Protein AF-A0A1A1YPM0-F1 (afdb_monomer_lite)

Secondary structure (DSSP, 8-state):
-HHHHHHHHHHHHHHTTHHHHHHHHHTT--S-HHHHHHHHHHHHHHHHHHHHHHHGGG-TTS---TT-----HHHHHHHHHHHHHHHHHHHHHHHHHHHHHHHHHHHHHHHHHHHHHHHHHHSPP-HHHHHHHHHHHHHHHHHHHHTT-TTSHHHHHHHHHHHHSHHHHHHHHHHSTTHHHHHHHHHHHHHHHH-HHHHHHTT--HHHHTTSPPPP---TT--------------------------------------PPPPPP-PPPP---

Radius of gyration: 28.83 Å; chains: 1; bounding box: 95×70×79 Å

pLDDT: mean 81.57, std 22.08, range [27.47, 98.5]

Sequence (273 aa):
MRAFWWVLDKLTTIVSGEFMLKLGSRLGRPNGGTMIFLRSVWVSVILYSVALLLRSGDYAEWTWRFWEWQIDLEKLKGEITETVPWLGAIFAGVYVALYARFSAQFSYLAGVYNQLMETAASSPRDEHKDEILDTWYAGFIEDAVALHLASKRMFSVAVWFQLEIPRVYQMFTQYTVNGDEKVKRLIRSLRWAIGDEHLQAMGATPELMAGGPPRPSVSPASVSTVTTVKDGPATSAMDRGHVALAAFAAGCIIGAGVASPLPPGRRSRRADL

Structure (mmCIF, N/CA/C/O backbone):
data_AF-A0A1A1YPM0-F1
#
_entry.id   AF-A0A1A1YPM0-F1
#
loop_
_atom_site.group_PDB
_atom_site.id
_atom_site.type_symbol
_atom_site.label_atom_id
_atom_site.label_alt_id
_atom_site.label_comp_id
_atom_site.label_asym_id
_atom_site.label_entity_id
_atom_site.label_seq_id
_atom_site.pdbx_PDB_ins_code
_atom_site.Cartn_x
_atom_site.Cartn_y
_atom_site.Cartn_z
_atom_site.occupancy
_atom_site.B_iso_or_equiv
_atom_site.auth_seq_id
_atom_site.auth_comp_id
_atom_site.auth_asym_id
_atom_site.auth_atom_id
_atom_site.pdbx_PDB_model_num
ATOM 1 N N . MET A 1 1 ? -12.945 -17.946 -20.565 1.00 86.50 1 MET A N 1
ATOM 2 C CA . MET A 1 1 ? -13.049 -16.612 -19.922 1.00 86.50 1 MET A CA 1
ATOM 3 C C . MET A 1 1 ? -12.395 -16.535 -18.538 1.00 86.50 1 MET A C 1
ATOM 5 O O . MET A 1 1 ? -11.553 -15.669 -18.369 1.00 86.50 1 MET A O 1
ATOM 9 N N . ARG A 1 2 ? -12.680 -17.420 -17.563 1.00 93.38 2 ARG A N 1
ATOM 10 C CA . ARG A 1 2 ? -12.044 -17.354 -16.219 1.00 93.38 2 ARG A CA 1
ATOM 11 C C . ARG A 1 2 ? -10.505 -17.403 -16.237 1.00 93.38 2 ARG A C 1
ATOM 13 O O . ARG A 1 2 ? -9.869 -16.618 -15.548 1.00 93.38 2 ARG A O 1
ATOM 20 N N . ALA A 1 3 ? -9.917 -18.269 -17.067 1.00 93.62 3 ALA A N 1
ATOM 21 C CA . ALA A 1 3 ? -8.460 -18.369 -17.211 1.00 93.62 3 ALA A CA 1
ATOM 22 C C . ALA A 1 3 ? -7.816 -17.068 -17.727 1.00 93.62 3 ALA A C 1
ATOM 24 O O . ALA A 1 3 ? -6.762 -16.675 -17.244 1.00 93.62 3 ALA A O 1
ATOM 25 N N . PHE A 1 4 ? -8.475 -16.370 -18.656 1.00 93.44 4 PHE A N 1
ATOM 26 C CA . PHE A 1 4 ? -7.990 -15.097 -19.193 1.00 93.44 4 PHE A CA 1
ATOM 27 C C . PHE A 1 4 ? -7.909 -14.017 -18.105 1.00 93.44 4 PHE A C 1
ATOM 29 O O . PHE A 1 4 ? -6.861 -13.403 -17.929 1.00 93.44 4 PHE A O 1
ATOM 36 N N . TRP A 1 5 ? -8.978 -13.845 -17.321 1.00 94.06 5 TRP A N 1
ATOM 37 C CA . TRP A 1 5 ? -8.997 -12.892 -16.205 1.00 94.06 5 TRP A CA 1
ATOM 38 C C . TRP A 1 5 ? -7.952 -13.217 -15.141 1.00 94.06 5 TRP A C 1
ATOM 40 O O . TRP A 1 5 ? -7.320 -12.312 -14.607 1.00 94.06 5 TRP A O 1
ATOM 50 N N . TRP A 1 6 ? -7.725 -14.504 -14.876 1.00 94.88 6 TRP A N 1
ATOM 51 C CA . TRP A 1 6 ? -6.671 -14.938 -13.966 1.00 94.88 6 TRP A CA 1
ATOM 52 C C . TRP A 1 6 ? -5.271 -14.570 -14.477 1.00 94.88 6 TRP A C 1
ATOM 54 O O . TRP A 1 6 ? -4.465 -14.051 -13.711 1.00 94.88 6 TRP A O 1
ATOM 64 N N . VAL A 1 7 ? -4.979 -14.782 -15.767 1.00 94.12 7 VAL A N 1
ATOM 65 C CA . VAL A 1 7 ? -3.691 -14.375 -16.360 1.00 94.12 7 VAL A CA 1
ATOM 66 C C . VAL A 1 7 ? -3.523 -12.860 -16.288 1.00 94.12 7 VAL A C 1
ATOM 68 O O . VAL A 1 7 ? -2.463 -12.385 -15.883 1.00 94.12 7 VAL A O 1
ATOM 71 N N . LEU A 1 8 ? -4.568 -12.103 -16.628 1.00 93.06 8 LEU A N 1
ATOM 72 C CA . LEU A 1 8 ? -4.531 -10.646 -16.581 1.00 93.06 8 LEU A CA 1
ATOM 73 C C . LEU A 1 8 ? -4.263 -10.135 -15.157 1.00 93.06 8 LEU A C 1
ATOM 75 O O . LEU A 1 8 ? -3.397 -9.285 -14.986 1.00 93.06 8 LEU A O 1
ATOM 79 N N . ASP A 1 9 ? -4.913 -10.705 -14.141 1.00 90.81 9 ASP A N 1
ATOM 80 C CA . ASP A 1 9 ? -4.671 -10.390 -12.723 1.00 90.81 9 ASP A CA 1
ATOM 81 C C . ASP A 1 9 ? -3.220 -10.675 -12.285 1.00 90.81 9 ASP A C 1
ATOM 83 O O . ASP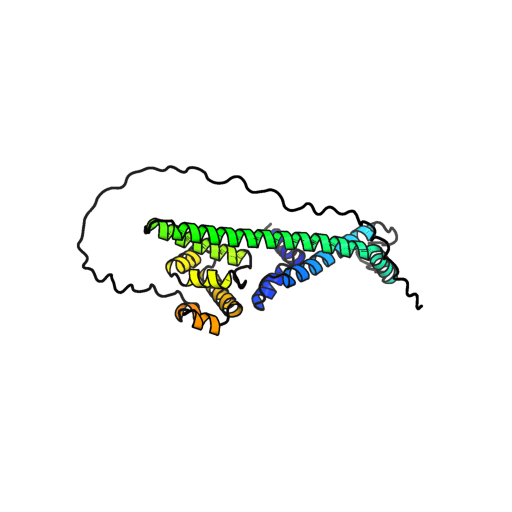 A 1 9 ? -2.596 -9.902 -11.551 1.00 90.81 9 ASP A O 1
ATOM 87 N N . LYS A 1 10 ? -2.622 -11.768 -12.774 1.00 91.88 10 LYS A N 1
ATOM 88 C CA . LYS A 1 10 ? -1.203 -12.056 -12.515 1.00 91.88 10 LYS A CA 1
ATOM 89 C C . LYS A 1 10 ? -0.286 -11.053 -13.194 1.00 91.88 10 LYS A C 1
ATOM 91 O O . LYS A 1 10 ? 0.660 -10.584 -12.560 1.00 91.88 10 LYS A O 1
ATOM 96 N N . LEU A 1 11 ? -0.570 -10.697 -14.442 1.00 91.88 11 LEU A N 1
ATOM 97 C CA . LEU A 1 11 ? 0.212 -9.706 -15.173 1.00 91.88 11 LEU A CA 1
ATOM 98 C C . LEU A 1 11 ? 0.124 -8.331 -14.512 1.00 91.88 11 LEU A C 1
ATOM 100 O O . LEU A 1 11 ? 1.161 -7.714 -14.286 1.00 91.88 11 LEU A O 1
ATOM 104 N N . THR A 1 12 ? -1.064 -7.875 -14.114 1.00 91.56 12 THR A N 1
ATOM 105 C CA . THR A 1 12 ? -1.217 -6.596 -13.404 1.00 91.56 12 THR A CA 1
ATOM 106 C C . THR A 1 12 ? -0.494 -6.617 -12.059 1.00 91.56 12 THR A C 1
ATOM 108 O O . THR A 1 12 ? 0.195 -5.651 -11.731 1.00 91.56 12 THR A O 1
ATOM 111 N N . THR A 1 13 ? -0.553 -7.725 -11.312 1.00 91.06 13 THR A N 1
ATOM 112 C CA . THR A 1 13 ? 0.190 -7.902 -10.050 1.00 91.06 13 THR A CA 1
ATOM 113 C C . THR A 1 13 ? 1.707 -7.792 -10.256 1.00 91.06 13 THR A C 1
ATOM 115 O O . THR A 1 13 ? 2.403 -7.186 -9.437 1.00 91.06 13 THR A O 1
ATOM 118 N N . ILE A 1 14 ? 2.231 -8.377 -11.338 1.00 92.94 14 ILE A N 1
ATOM 119 C CA . ILE A 1 14 ? 3.663 -8.360 -11.668 1.00 92.94 14 ILE A CA 1
ATOM 120 C C . ILE A 1 14 ? 4.082 -6.971 -12.147 1.00 92.94 14 ILE A C 1
ATOM 122 O O . ILE A 1 14 ? 5.012 -6.394 -11.588 1.00 92.94 14 ILE A O 1
ATOM 126 N N . VAL A 1 15 ? 3.378 -6.410 -13.131 1.00 9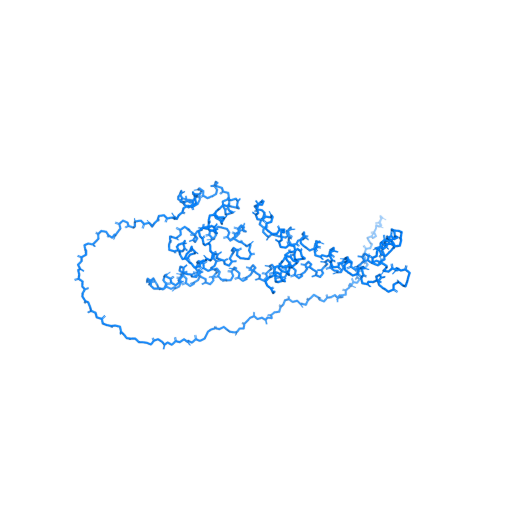2.62 15 VAL A N 1
ATOM 127 C CA . VAL A 1 15 ? 3.714 -5.111 -13.731 1.00 92.62 15 VAL A CA 1
ATOM 128 C C . VAL A 1 15 ? 3.617 -3.996 -12.697 1.00 92.62 15 VAL A C 1
ATOM 130 O O . VAL A 1 15 ? 4.518 -3.173 -12.609 1.00 92.62 15 VAL A O 1
ATOM 133 N N . SER A 1 16 ? 2.589 -3.997 -11.845 1.00 91.00 16 SER A N 1
ATOM 134 C CA . SER A 1 16 ? 2.425 -2.982 -10.792 1.00 91.00 16 SER A CA 1
ATOM 135 C C . SER A 1 16 ? 3.391 -3.135 -9.607 1.00 91.00 16 SER A C 1
ATOM 137 O O . SER A 1 16 ? 3.441 -2.261 -8.730 1.00 91.00 16 SER A O 1
ATOM 139 N N . GLY A 1 17 ? 4.120 -4.253 -9.526 1.00 91.88 17 GLY A N 1
ATOM 140 C CA . GLY A 1 17 ? 4.967 -4.589 -8.385 1.00 91.88 17 GLY A CA 1
ATOM 141 C C . GLY A 1 17 ? 4.188 -4.852 -7.090 1.00 91.88 17 GLY A C 1
ATOM 142 O O . GLY A 1 17 ? 4.751 -4.724 -6.004 1.00 91.88 17 GLY A O 1
ATOM 143 N N . GLU A 1 18 ? 2.897 -5.197 -7.150 1.00 90.31 18 GLU A N 1
ATOM 144 C CA . GLU A 1 18 ? 2.073 -5.445 -5.954 1.00 90.31 18 GLU A CA 1
ATOM 145 C C . GLU A 1 18 ? 2.585 -6.642 -5.135 1.00 90.31 18 GLU A C 1
ATOM 147 O O . GLU A 1 18 ? 2.483 -6.665 -3.906 1.00 90.31 18 GLU A O 1
ATOM 152 N N . PHE A 1 19 ? 3.237 -7.610 -5.786 1.00 91.25 19 PHE A N 1
ATOM 153 C CA . PHE A 1 19 ? 3.919 -8.699 -5.084 1.00 91.25 19 PHE A CA 1
ATOM 154 C C . PHE A 1 19 ? 4.948 -8.183 -4.064 1.00 91.25 19 PHE A C 1
ATOM 156 O O . PHE A 1 19 ? 5.141 -8.822 -3.031 1.00 91.25 19 PHE A O 1
ATOM 163 N N . MET A 1 20 ? 5.562 -7.017 -4.302 1.00 91.31 20 MET A N 1
ATOM 164 C CA . MET A 1 20 ? 6.502 -6.404 -3.366 1.00 91.31 20 MET A CA 1
ATOM 165 C C . MET A 1 20 ? 5.794 -5.921 -2.100 1.00 91.31 20 MET A C 1
ATOM 167 O O . MET A 1 20 ? 6.364 -6.028 -1.021 1.00 91.31 20 MET A O 1
ATOM 171 N N . LEU A 1 21 ? 4.547 -5.447 -2.191 1.00 87.19 21 LEU A N 1
ATOM 172 C CA . LEU A 1 21 ? 3.746 -5.090 -1.013 1.00 87.19 21 LEU A CA 1
ATOM 173 C C . LEU A 1 21 ? 3.366 -6.336 -0.213 1.00 87.19 21 LEU A C 1
ATOM 175 O O . LEU A 1 21 ? 3.492 -6.347 1.009 1.00 87.19 21 LEU A O 1
ATOM 179 N N . LYS A 1 22 ? 2.973 -7.414 -0.903 1.00 86.12 22 LYS A N 1
ATOM 180 C CA . LYS A 1 22 ? 2.677 -8.711 -0.274 1.00 86.12 22 LYS A CA 1
ATOM 181 C C . LYS A 1 22 ? 3.916 -9.287 0.415 1.00 86.12 22 LYS A C 1
ATOM 183 O O . LYS A 1 22 ? 3.823 -9.767 1.542 1.00 86.12 22 LYS A O 1
ATOM 188 N N . LEU A 1 23 ? 5.076 -9.211 -0.234 1.00 87.12 23 LEU A N 1
ATOM 189 C CA . LEU A 1 23 ? 6.349 -9.657 0.327 1.00 87.12 23 LEU A CA 1
ATOM 190 C C . LEU A 1 23 ? 6.804 -8.760 1.485 1.00 87.12 23 LEU A C 1
ATOM 192 O O . LEU A 1 23 ? 7.184 -9.269 2.533 1.00 87.12 23 LEU A O 1
ATOM 196 N N . GLY A 1 24 ? 6.703 -7.440 1.330 1.00 84.75 24 GLY A N 1
ATOM 197 C CA . GLY A 1 24 ? 7.004 -6.464 2.374 1.00 84.75 24 GLY A CA 1
ATOM 198 C C . GLY A 1 24 ? 6.149 -6.687 3.617 1.00 84.75 24 GLY A C 1
ATOM 199 O O . GLY A 1 24 ? 6.695 -6.808 4.706 1.00 84.75 24 GLY A O 1
ATOM 200 N N . SER A 1 25 ? 4.840 -6.880 3.442 1.00 80.94 25 SER A N 1
ATOM 201 C CA . SER A 1 25 ? 3.905 -7.213 4.521 1.00 80.94 25 SER A CA 1
ATOM 202 C C . SER A 1 25 ? 4.267 -8.524 5.229 1.00 80.94 25 SER A C 1
ATOM 204 O O . SER A 1 25 ? 4.223 -8.578 6.456 1.00 80.94 25 SER A O 1
ATOM 206 N N . ARG A 1 26 ? 4.703 -9.559 4.493 1.00 81.62 26 ARG A N 1
ATOM 207 C CA . ARG A 1 26 ? 5.220 -10.804 5.097 1.00 81.62 26 ARG A CA 1
ATOM 208 C C . ARG A 1 26 ? 6.500 -10.582 5.904 1.00 81.62 26 ARG A C 1
ATOM 210 O O . ARG A 1 26 ? 6.690 -11.245 6.915 1.00 81.62 26 ARG A O 1
ATOM 217 N N . LEU A 1 27 ? 7.348 -9.651 5.472 1.00 82.69 27 LEU A N 1
ATOM 218 C CA . LEU A 1 27 ? 8.572 -9.237 6.167 1.00 82.69 27 LEU A CA 1
ATOM 219 C C . LEU A 1 27 ? 8.320 -8.156 7.236 1.00 82.69 27 LEU A C 1
ATOM 221 O O . LEU A 1 27 ? 9.271 -7.572 7.747 1.00 82.69 27 LEU A O 1
ATOM 225 N N . GLY A 1 28 ? 7.055 -7.830 7.520 1.00 76.12 28 GLY A N 1
ATOM 226 C CA . GLY A 1 28 ? 6.654 -6.762 8.436 1.00 76.12 28 GLY A CA 1
ATOM 227 C C . GLY A 1 28 ? 6.833 -5.343 7.888 1.00 76.12 28 GLY A C 1
ATOM 228 O O . GLY A 1 28 ? 6.236 -4.412 8.406 1.00 76.12 28 GLY A O 1
ATOM 229 N N . ARG A 1 29 ? 7.570 -5.134 6.794 1.00 82.88 29 ARG A N 1
ATOM 230 C CA . ARG A 1 29 ? 7.872 -3.794 6.272 1.00 82.88 29 ARG A CA 1
ATOM 231 C C . ARG A 1 29 ? 6.592 -3.043 5.861 1.00 82.88 29 ARG A C 1
ATOM 233 O O . ARG A 1 29 ? 5.920 -3.465 4.916 1.00 82.88 29 ARG A O 1
ATOM 240 N N . PRO A 1 30 ? 6.262 -1.909 6.512 1.00 82.19 30 PRO A N 1
ATOM 241 C CA . PRO A 1 30 ? 5.078 -1.131 6.174 1.00 82.19 30 PRO A CA 1
ATOM 242 C C . PRO A 1 30 ? 5.257 -0.437 4.819 1.00 82.19 30 PRO A C 1
ATOM 244 O O . PRO A 1 30 ? 6.376 -0.109 4.415 1.00 82.19 30 PRO A O 1
ATOM 247 N N . ASN A 1 31 ? 4.151 -0.152 4.126 1.00 82.25 31 ASN A N 1
ATOM 248 C CA . ASN A 1 31 ? 4.156 0.477 2.802 1.00 82.25 31 ASN A CA 1
ATOM 249 C C . ASN A 1 31 ? 4.665 1.933 2.860 1.00 82.25 31 ASN A C 1
ATOM 251 O O . ASN A 1 31 ? 3.890 2.861 3.050 1.00 82.25 31 ASN A O 1
ATOM 255 N N . GLY A 1 32 ? 5.980 2.160 2.834 1.00 86.81 32 GLY A N 1
ATOM 256 C CA . GLY A 1 32 ? 6.603 3.490 2.938 1.00 86.81 32 GLY A CA 1
ATOM 257 C C . GLY A 1 32 ? 7.327 3.961 1.694 1.00 86.81 32 GLY A C 1
ATOM 258 O O . GLY A 1 32 ? 7.288 3.307 0.658 1.00 86.81 32 GLY A O 1
ATOM 259 N N . GLY A 1 33 ? 8.036 5.086 1.835 1.00 90.69 33 GLY A N 1
ATOM 260 C CA . GLY A 1 33 ? 8.821 5.680 0.749 1.00 90.69 33 GLY A CA 1
ATOM 261 C C . GLY A 1 33 ? 9.777 4.681 0.095 1.00 90.69 33 GLY A C 1
ATOM 262 O O . GLY A 1 33 ? 9.858 4.627 -1.125 1.00 90.69 33 GLY A O 1
ATOM 263 N N . THR A 1 34 ? 10.399 3.794 0.879 1.00 92.06 34 THR A N 1
ATOM 264 C CA . THR A 1 34 ? 11.253 2.716 0.353 1.00 92.06 34 THR A CA 1
ATOM 265 C C . THR A 1 34 ? 10.497 1.752 -0.565 1.00 92.06 34 THR A C 1
ATOM 267 O O . THR A 1 34 ? 11.015 1.379 -1.612 1.00 92.06 34 THR A O 1
ATOM 270 N N . MET A 1 35 ? 9.266 1.362 -0.215 1.00 92.44 35 MET A N 1
ATOM 271 C CA . MET A 1 35 ? 8.456 0.473 -1.059 1.00 92.44 35 MET A CA 1
ATOM 272 C C . MET A 1 35 ? 7.997 1.171 -2.337 1.00 92.44 35 MET A C 1
ATOM 274 O O . MET A 1 35 ? 8.001 0.555 -3.399 1.00 92.44 35 MET A O 1
ATOM 278 N N . ILE A 1 36 ? 7.645 2.456 -2.249 1.00 94.25 36 ILE A N 1
ATOM 279 C CA . ILE A 1 36 ? 7.303 3.280 -3.416 1.00 94.25 36 ILE A CA 1
ATOM 280 C C . ILE A 1 36 ? 8.507 3.378 -4.351 1.00 94.25 36 ILE A C 1
ATOM 282 O O . ILE A 1 36 ? 8.370 3.116 -5.543 1.00 94.25 36 ILE A O 1
ATOM 286 N N . PHE A 1 37 ? 9.691 3.673 -3.814 1.00 95.69 37 PHE A N 1
ATOM 287 C CA . PHE A 1 37 ? 10.930 3.751 -4.582 1.00 95.69 37 PHE A CA 1
ATOM 288 C C . PHE A 1 37 ? 11.244 2.431 -5.298 1.00 95.69 37 PHE A C 1
ATOM 290 O O . PHE A 1 37 ? 11.409 2.427 -6.515 1.00 95.69 37 PHE A O 1
ATOM 297 N N . LEU A 1 38 ? 11.242 1.300 -4.581 1.00 95.06 38 LEU A N 1
ATOM 298 C CA . LEU A 1 38 ? 11.515 -0.018 -5.170 1.00 95.06 38 LEU A CA 1
ATOM 299 C C . LEU A 1 38 ? 10.521 -0.376 -6.281 1.00 95.06 38 LEU A C 1
ATOM 301 O O . LEU A 1 38 ? 10.924 -0.842 -7.347 1.00 95.06 38 LEU A O 1
ATOM 305 N N . ARG A 1 39 ? 9.228 -0.112 -6.063 1.00 95.12 39 ARG A N 1
ATOM 306 C CA . ARG A 1 39 ? 8.201 -0.315 -7.093 1.00 95.12 39 ARG A CA 1
ATOM 307 C C . ARG A 1 39 ? 8.402 0.610 -8.284 1.00 95.12 39 ARG A C 1
ATOM 309 O O . ARG A 1 39 ? 8.190 0.183 -9.411 1.00 95.12 39 ARG A O 1
ATOM 316 N N . SER A 1 40 ? 8.845 1.841 -8.047 1.00 97.00 40 SER A N 1
ATOM 317 C CA . SER A 1 40 ? 9.137 2.792 -9.119 1.00 97.00 40 SER A CA 1
ATOM 318 C C . SER A 1 40 ? 10.287 2.298 -9.983 1.00 97.00 40 SER A C 1
ATOM 320 O O . SER A 1 40 ? 10.145 2.278 -11.199 1.00 97.00 40 SER A O 1
ATOM 322 N N . VAL A 1 41 ? 11.376 1.808 -9.381 1.00 97.25 41 VAL A N 1
ATOM 323 C CA . VAL A 1 41 ? 12.488 1.184 -10.118 1.00 97.25 41 V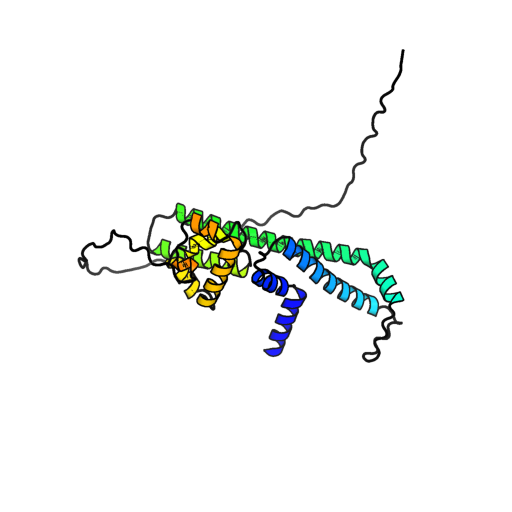AL A CA 1
ATOM 324 C C . VAL A 1 41 ? 11.986 0.002 -10.947 1.00 97.25 41 VAL A C 1
ATOM 326 O O . VAL A 1 41 ? 12.230 -0.048 -12.147 1.00 97.25 41 VAL A O 1
ATOM 329 N N . TRP A 1 42 ? 11.230 -0.910 -10.335 1.00 97.06 42 TRP A N 1
ATOM 330 C CA . TRP A 1 42 ? 10.696 -2.098 -11.006 1.00 97.06 42 TRP A CA 1
ATOM 331 C C . TRP A 1 42 ? 9.821 -1.766 -12.220 1.00 97.06 42 TRP A C 1
ATOM 333 O O . TRP A 1 42 ? 10.080 -2.238 -13.325 1.00 97.06 42 TRP A O 1
ATOM 343 N N . VAL A 1 43 ? 8.809 -0.919 -12.023 1.00 96.44 43 VAL A N 1
ATOM 344 C CA . VAL A 1 43 ? 7.893 -0.493 -13.089 1.00 96.44 43 VAL A CA 1
ATOM 345 C C . VAL A 1 43 ? 8.666 0.240 -14.187 1.00 96.44 43 VAL A C 1
ATOM 347 O O . VAL A 1 43 ? 8.407 0.019 -15.366 1.00 96.44 43 VAL A O 1
ATOM 350 N N . SER A 1 44 ? 9.648 1.067 -13.820 1.00 97.38 44 SER A N 1
ATOM 351 C CA . SER A 1 44 ? 10.447 1.820 -14.792 1.00 97.38 44 SER A CA 1
ATOM 352 C C . SER A 1 44 ? 11.324 0.922 -15.644 1.00 97.38 44 SER A C 1
ATOM 354 O O . SER A 1 44 ? 11.395 1.140 -16.845 1.00 97.38 44 SER A O 1
ATOM 356 N N . VAL A 1 45 ? 11.938 -0.110 -15.055 1.00 96.62 45 VAL A N 1
ATOM 357 C CA . VAL A 1 45 ? 12.699 -1.114 -15.810 1.00 96.62 45 VAL A CA 1
ATOM 358 C C . VAL A 1 45 ? 11.789 -1.820 -16.812 1.00 96.62 45 VAL A C 1
ATOM 360 O O . VAL A 1 45 ? 12.154 -1.908 -17.976 1.00 96.62 45 VAL A O 1
ATOM 363 N N . ILE A 1 46 ? 10.585 -2.242 -16.407 1.00 96.31 46 ILE A N 1
ATOM 364 C CA . ILE A 1 46 ? 9.626 -2.888 -17.319 1.00 96.31 46 ILE A CA 1
ATOM 365 C C . ILE A 1 46 ? 9.239 -1.951 -18.469 1.00 96.31 46 ILE A C 1
ATOM 367 O O . ILE A 1 46 ? 9.321 -2.342 -19.632 1.00 96.31 46 ILE A O 1
ATOM 371 N N . LEU A 1 47 ? 8.828 -0.717 -18.162 1.00 96.31 47 LEU A N 1
ATOM 372 C CA . LEU A 1 47 ? 8.413 0.254 -19.180 1.00 96.31 47 LEU A CA 1
ATOM 373 C C . LEU A 1 47 ? 9.565 0.632 -20.114 1.00 96.31 47 LEU A C 1
ATOM 375 O O . LEU A 1 47 ? 9.364 0.739 -21.320 1.00 96.31 47 LEU A O 1
ATOM 379 N N . TYR A 1 48 ? 10.772 0.783 -19.573 1.00 96.94 48 TYR A N 1
ATOM 380 C CA . TYR A 1 48 ? 11.972 1.052 -20.355 1.00 96.94 48 TYR A CA 1
ATOM 381 C C . TYR A 1 48 ? 12.333 -0.127 -21.264 1.00 96.94 48 TYR A C 1
ATOM 383 O O . TYR A 1 48 ? 12.624 0.083 -22.437 1.00 96.94 48 TYR A O 1
ATOM 391 N N . SER A 1 49 ? 12.237 -1.369 -20.780 1.00 94.19 49 SER A N 1
ATOM 392 C CA . SER A 1 49 ? 12.424 -2.559 -21.618 1.00 94.19 49 SER A CA 1
ATOM 393 C C . SER A 1 49 ? 11.409 -2.617 -22.760 1.00 94.19 49 SER A C 1
ATOM 395 O O . SER A 1 49 ? 11.793 -2.895 -23.890 1.00 94.19 49 SER A O 1
ATOM 397 N N . VAL A 1 50 ? 10.134 -2.308 -22.502 1.00 93.94 50 VAL A N 1
ATOM 398 C CA . VAL A 1 50 ? 9.113 -2.225 -23.562 1.00 93.94 50 VAL A CA 1
ATOM 399 C C . VAL A 1 50 ? 9.446 -1.112 -24.560 1.00 93.94 50 VAL A C 1
ATOM 401 O O . VAL A 1 50 ? 9.352 -1.335 -25.762 1.00 93.94 50 VAL A O 1
ATOM 404 N N . ALA A 1 51 ? 9.885 0.058 -24.091 1.00 94.38 51 ALA A N 1
ATOM 405 C CA . ALA A 1 51 ? 10.287 1.160 -24.964 1.00 94.38 51 ALA A CA 1
ATOM 406 C C . ALA A 1 51 ? 11.483 0.789 -25.860 1.00 94.38 51 ALA A C 1
ATOM 408 O O . ALA A 1 51 ? 11.460 1.094 -27.050 1.00 94.38 51 ALA A O 1
ATOM 409 N N . LEU A 1 52 ? 12.484 0.084 -25.318 1.00 92.44 52 LEU A N 1
ATOM 410 C CA . LEU A 1 52 ? 13.614 -0.432 -26.094 1.00 92.44 52 LEU A CA 1
ATOM 411 C C . LEU A 1 52 ? 13.170 -1.449 -27.150 1.00 92.44 52 LEU A C 1
ATOM 413 O O . LEU A 1 52 ? 13.622 -1.361 -28.286 1.00 92.44 52 LEU A O 1
ATOM 417 N N . LEU A 1 53 ? 12.266 -2.375 -26.803 1.00 88.88 53 LEU A N 1
ATOM 418 C CA . LEU A 1 53 ? 11.729 -3.365 -27.747 1.00 88.88 53 LEU A CA 1
ATOM 419 C C . LEU A 1 53 ? 10.916 -2.726 -28.881 1.00 88.88 53 LEU A C 1
ATOM 421 O O . LEU A 1 53 ? 10.932 -3.223 -30.001 1.00 88.88 53 LEU A O 1
ATOM 425 N N . LEU A 1 54 ? 10.185 -1.646 -28.596 1.00 89.62 54 LEU A N 1
ATOM 426 C CA . LEU A 1 54 ? 9.438 -0.912 -29.618 1.00 89.62 54 LEU A CA 1
ATOM 427 C C . LEU A 1 54 ? 10.379 -0.118 -30.526 1.00 89.62 54 LEU A C 1
ATOM 429 O O . LEU A 1 54 ? 10.262 -0.212 -31.742 1.00 89.62 54 LEU A O 1
ATOM 433 N N . ARG A 1 55 ? 11.345 0.603 -29.941 1.00 87.75 55 ARG A N 1
ATOM 434 C CA . ARG A 1 55 ? 12.370 1.349 -30.686 1.00 87.75 55 ARG A CA 1
ATOM 435 C C . ARG A 1 55 ? 13.178 0.434 -31.597 1.00 87.75 55 ARG A C 1
ATOM 437 O O . ARG A 1 55 ? 13.533 0.816 -32.704 1.00 87.75 55 ARG A O 1
ATOM 444 N N . SER A 1 56 ? 13.464 -0.779 -31.146 1.00 83.06 56 SER A N 1
ATOM 445 C CA . SER A 1 56 ? 14.261 -1.706 -31.928 1.00 83.06 56 SER A CA 1
ATOM 446 C C . SER A 1 56 ? 13.519 -2.336 -33.110 1.00 83.06 56 SER A C 1
ATOM 448 O O . SER A 1 56 ? 14.162 -2.883 -34.004 1.00 83.06 56 SER A O 1
ATOM 450 N N . GLY A 1 57 ? 12.184 -2.245 -33.141 1.00 80.25 57 GLY A N 1
ATOM 451 C CA . GLY A 1 57 ? 11.370 -2.630 -34.295 1.00 80.25 57 GLY A CA 1
ATOM 452 C C . GLY A 1 57 ? 11.603 -1.751 -35.528 1.00 80.25 57 GLY A C 1
ATOM 453 O O . GLY A 1 57 ? 11.365 -2.212 -36.642 1.00 80.25 57 GLY A O 1
ATOM 454 N N . ASP A 1 58 ? 12.122 -0.532 -35.348 1.00 78.94 58 ASP A N 1
ATOM 455 C CA . ASP A 1 58 ? 12.429 0.389 -36.449 1.00 78.94 58 ASP A CA 1
ATOM 456 C C . ASP A 1 58 ? 13.734 0.022 -37.181 1.00 78.94 58 ASP A C 1
ATOM 458 O O . ASP A 1 58 ? 13.972 0.461 -38.310 1.00 78.94 58 ASP A O 1
ATOM 462 N N . TYR A 1 59 ? 14.583 -0.819 -36.580 1.00 75.06 59 TYR A N 1
ATOM 463 C CA . TYR A 1 59 ? 15.800 -1.298 -37.226 1.00 75.06 59 TYR A CA 1
ATOM 464 C C . TYR A 1 59 ? 15.484 -2.478 -38.143 1.00 75.06 59 TYR A C 1
ATOM 466 O O . TYR A 1 59 ? 15.319 -3.609 -37.692 1.00 75.06 59 TYR A O 1
ATOM 474 N N . ALA A 1 60 ? 15.497 -2.232 -39.455 1.00 60.59 60 ALA A N 1
ATOM 475 C CA . ALA A 1 60 ? 15.351 -3.270 -40.482 1.00 60.59 60 ALA A CA 1
ATOM 476 C C . ALA A 1 60 ? 16.371 -4.426 -40.343 1.00 60.59 60 ALA A C 1
ATOM 478 O O . ALA A 1 60 ? 16.136 -5.525 -40.841 1.00 60.59 60 ALA A O 1
ATOM 479 N N . GLU A 1 61 ? 17.494 -4.184 -39.657 1.00 64.38 61 GLU A N 1
ATOM 480 C CA . GLU A 1 61 ? 18.551 -5.167 -39.392 1.00 64.38 61 GLU A CA 1
ATOM 481 C C . GLU A 1 61 ? 18.283 -6.075 -38.185 1.00 64.38 61 GLU A C 1
ATOM 483 O O . GLU A 1 61 ? 18.887 -7.144 -38.087 1.00 64.38 61 GLU A O 1
ATOM 488 N N . TRP A 1 62 ? 17.386 -5.701 -37.265 1.00 63.12 62 TRP A N 1
ATOM 489 C CA . TRP A 1 62 ? 16.883 -6.642 -36.267 1.00 63.12 62 TRP A CA 1
ATOM 490 C C . TRP A 1 62 ? 15.857 -7.527 -36.956 1.00 63.12 62 TRP A C 1
ATOM 492 O O . TRP A 1 62 ? 14.651 -7.290 -36.917 1.00 63.12 62 TRP A O 1
ATOM 502 N N . THR A 1 63 ? 16.338 -8.565 -37.636 1.00 58.94 63 THR A N 1
ATOM 503 C CA . THR A 1 63 ? 15.448 -9.587 -38.167 1.00 58.94 63 THR A CA 1
ATOM 504 C C . THR A 1 63 ? 14.782 -10.280 -36.986 1.00 58.94 63 THR A C 1
ATOM 506 O O . THR A 1 63 ? 15.368 -11.168 -36.371 1.00 58.94 63 THR A O 1
ATOM 509 N N . TRP A 1 64 ? 13.546 -9.884 -36.680 1.00 54.56 64 TRP A N 1
ATOM 510 C CA . TRP A 1 64 ? 12.627 -10.588 -35.787 1.00 54.56 64 TRP A CA 1
ATOM 511 C C . TRP A 1 64 ? 12.227 -11.928 -36.422 1.00 54.56 64 TRP A C 1
ATOM 513 O O . TRP A 1 64 ? 11.069 -12.190 -36.745 1.00 54.56 64 TRP A O 1
ATOM 523 N N . ARG A 1 65 ? 13.203 -12.803 -36.660 1.00 59.94 65 ARG A N 1
ATOM 524 C CA . ARG A 1 65 ? 12.948 -14.202 -36.963 1.00 59.94 65 ARG A CA 1
ATOM 525 C C . ARG A 1 65 ? 12.605 -14.840 -35.634 1.00 59.94 65 ARG A C 1
ATOM 527 O O . ARG A 1 65 ? 13.470 -15.036 -34.793 1.00 59.94 65 ARG A O 1
ATOM 534 N N . PHE A 1 66 ? 11.321 -15.135 -35.451 1.00 52.44 66 PHE A N 1
ATOM 535 C CA . PHE A 1 66 ? 10.722 -15.667 -34.220 1.00 52.44 66 PHE A CA 1
ATOM 536 C C . PHE A 1 66 ? 11.487 -16.866 -33.604 1.00 52.44 66 PHE A C 1
ATOM 538 O O . PHE A 1 66 ? 11.314 -17.159 -32.424 1.00 52.44 66 PHE A O 1
ATOM 545 N N . TRP A 1 67 ? 12.347 -17.539 -34.384 1.00 57.72 67 TRP A N 1
ATOM 546 C CA . TRP A 1 67 ? 13.151 -18.696 -33.984 1.00 57.72 67 TRP A CA 1
ATOM 547 C C . TRP A 1 67 ? 14.667 -18.434 -33.813 1.00 57.72 67 TRP A C 1
ATOM 549 O O . TRP A 1 67 ? 15.355 -19.293 -33.271 1.00 57.72 67 TRP A O 1
ATOM 559 N N . GLU A 1 68 ? 15.201 -17.279 -34.228 1.00 63.38 68 GLU A N 1
ATOM 560 C CA . GLU A 1 68 ? 16.638 -16.946 -34.199 1.00 63.38 68 GLU A CA 1
ATOM 561 C C . GLU A 1 68 ? 16.853 -15.622 -33.452 1.00 63.38 68 GLU A C 1
ATOM 563 O O . GLU A 1 68 ? 17.000 -14.550 -34.035 1.00 63.38 68 GLU A O 1
ATOM 568 N N . TRP A 1 69 ? 16.857 -15.693 -32.121 1.00 64.62 69 TRP A N 1
ATOM 569 C CA . TRP A 1 69 ? 17.179 -14.554 -31.262 1.00 64.62 69 TRP A CA 1
ATOM 570 C C . TRP A 1 69 ? 18.691 -14.296 -31.270 1.00 64.62 69 TRP A C 1
ATOM 572 O O . TRP A 1 69 ? 19.411 -14.760 -30.387 1.00 64.62 69 TRP A O 1
ATOM 582 N N . GLN A 1 70 ? 19.190 -13.563 -32.265 1.00 74.50 70 GLN A N 1
ATOM 583 C CA . GLN A 1 70 ? 20.556 -13.033 -32.245 1.00 74.50 70 GLN A CA 1
ATOM 584 C C . GLN A 1 70 ? 20.545 -11.618 -31.658 1.00 74.50 70 GLN A C 1
ATOM 586 O O . GLN A 1 70 ? 20.292 -10.639 -32.353 1.00 74.50 70 GLN A O 1
ATOM 591 N N . ILE A 1 71 ? 20.783 -11.517 -30.348 1.00 75.56 71 ILE A N 1
ATOM 592 C CA . ILE A 1 71 ? 20.926 -10.228 -29.663 1.00 75.56 71 ILE A CA 1
ATOM 593 C C . ILE A 1 71 ? 22.371 -9.754 -29.835 1.00 75.56 71 ILE A C 1
ATOM 595 O O . ILE A 1 71 ? 23.284 -10.301 -29.217 1.00 75.56 71 ILE A O 1
ATOM 599 N N . ASP A 1 72 ? 22.570 -8.719 -30.649 1.00 85.31 72 ASP A N 1
ATOM 600 C CA . ASP A 1 72 ? 23.843 -8.001 -30.724 1.00 85.31 72 ASP A CA 1
ATOM 601 C C . ASP A 1 72 ? 24.017 -7.141 -29.460 1.00 85.31 72 ASP A C 1
ATOM 603 O O . ASP A 1 72 ? 23.386 -6.092 -29.290 1.00 85.31 72 ASP A O 1
ATOM 607 N N . LEU A 1 73 ? 24.851 -7.627 -28.537 1.00 85.94 73 LEU A N 1
ATOM 608 C CA . LEU A 1 73 ? 25.118 -6.970 -27.257 1.00 85.94 73 LEU A CA 1
ATOM 609 C C . LEU A 1 73 ? 25.810 -5.609 -27.420 1.00 85.94 73 LEU A C 1
ATOM 611 O O . LEU A 1 73 ? 25.621 -4.740 -26.567 1.00 85.94 73 LEU A O 1
ATOM 615 N N . GLU A 1 74 ? 26.591 -5.404 -28.484 1.00 89.31 74 GLU A N 1
ATOM 616 C CA . GLU A 1 74 ? 27.279 -4.133 -28.726 1.00 89.31 74 GLU A CA 1
ATOM 617 C C . GLU A 1 74 ? 26.283 -3.062 -29.169 1.00 89.31 74 GLU A C 1
ATOM 619 O O . GLU A 1 74 ? 26.259 -1.973 -28.587 1.00 89.31 74 GLU A O 1
ATOM 624 N N . LYS A 1 75 ? 25.386 -3.403 -30.105 1.00 86.00 75 LYS A N 1
ATOM 625 C CA . LYS A 1 75 ? 24.280 -2.519 -30.509 1.00 86.00 75 LYS A CA 1
ATOM 626 C C . LYS A 1 75 ? 23.339 -2.225 -29.343 1.00 86.00 75 LYS A C 1
ATOM 628 O O . LYS A 1 75 ? 23.018 -1.065 -29.101 1.00 86.00 75 LYS A O 1
ATOM 633 N N . LEU A 1 76 ? 22.955 -3.243 -28.565 1.00 87.69 76 LEU A N 1
ATOM 634 C CA . LEU A 1 76 ? 22.102 -3.051 -27.386 1.00 87.69 76 LEU A CA 1
ATOM 635 C C . LEU A 1 76 ? 22.747 -2.102 -26.366 1.00 87.69 76 LEU A C 1
ATOM 637 O O . LEU A 1 76 ? 22.069 -1.243 -25.805 1.00 87.69 76 LEU A O 1
ATOM 641 N N . LYS A 1 77 ? 24.055 -2.236 -26.123 1.00 92.69 77 LYS A N 1
ATOM 642 C CA . LYS A 1 77 ? 24.787 -1.333 -25.231 1.00 92.69 77 LYS A CA 1
ATOM 643 C C . LYS A 1 77 ? 24.772 0.104 -25.758 1.00 92.69 77 LYS A C 1
ATOM 645 O O . LYS A 1 77 ? 24.528 1.008 -24.961 1.00 92.69 77 LYS A O 1
ATOM 650 N N . GLY A 1 78 ? 24.996 0.301 -27.059 1.00 92.31 78 GLY A N 1
ATOM 651 C CA . GLY A 1 78 ? 24.895 1.610 -27.714 1.00 92.31 78 GLY A CA 1
ATOM 652 C C . GLY A 1 78 ? 23.522 2.250 -27.500 1.00 92.31 78 GLY A C 1
ATOM 653 O O . GLY A 1 78 ? 23.426 3.343 -26.940 1.00 92.31 78 GLY A O 1
ATOM 654 N N . GLU A 1 79 ? 22.455 1.511 -27.802 1.00 91.94 79 GLU A N 1
ATOM 655 C CA . GLU A 1 79 ? 21.074 1.970 -27.606 1.00 91.94 79 GLU A CA 1
ATOM 656 C C . GLU A 1 79 ? 20.775 2.332 -26.152 1.00 91.94 79 GLU A C 1
ATOM 658 O O . GLU A 1 79 ? 20.191 3.381 -25.874 1.00 91.94 79 GLU A O 1
ATOM 663 N N . ILE A 1 80 ? 21.208 1.497 -25.201 1.00 94.00 80 ILE A N 1
ATOM 664 C CA . ILE A 1 80 ? 21.038 1.789 -23.776 1.00 94.00 80 ILE A CA 1
ATOM 665 C C . ILE A 1 80 ? 21.748 3.094 -23.419 1.00 94.00 80 ILE A C 1
ATOM 667 O O . ILE A 1 80 ? 21.160 3.905 -22.712 1.00 94.00 80 ILE A O 1
ATOM 671 N N . THR A 1 81 ? 22.979 3.317 -23.896 1.00 95.94 81 THR A N 1
ATOM 672 C CA . THR A 1 81 ? 23.726 4.547 -23.590 1.00 95.94 81 THR A CA 1
ATOM 673 C C . THR A 1 81 ? 23.065 5.802 -24.155 1.00 95.94 81 THR A C 1
ATOM 675 O O . THR A 1 81 ? 23.050 6.829 -23.478 1.00 95.94 81 THR A O 1
ATOM 678 N N . GLU A 1 82 ? 22.461 5.718 -25.339 1.00 95.44 82 GLU A N 1
ATOM 679 C CA . GLU A 1 82 ? 21.747 6.838 -25.962 1.00 95.44 82 GLU A CA 1
ATOM 680 C C . GLU A 1 82 ? 20.400 7.127 -25.288 1.00 95.44 82 GLU A C 1
ATOM 682 O O . GLU A 1 82 ? 19.969 8.279 -25.203 1.00 95.44 82 GLU A O 1
ATOM 687 N N . THR A 1 83 ? 19.741 6.093 -24.762 1.00 95.75 83 THR A N 1
ATOM 688 C CA . THR A 1 83 ? 18.393 6.189 -24.183 1.00 95.75 83 THR A CA 1
ATOM 689 C C . THR A 1 83 ? 18.371 6.227 -22.651 1.00 95.75 83 THR A C 1
ATOM 691 O O . THR A 1 83 ? 17.292 6.288 -22.059 1.00 95.75 83 THR A O 1
ATOM 694 N N . VAL A 1 84 ? 19.527 6.324 -21.973 1.00 95.62 84 VAL A N 1
ATOM 695 C CA . VAL A 1 84 ? 19.601 6.541 -20.508 1.00 95.62 84 VAL A CA 1
ATOM 696 C C . VAL A 1 84 ? 18.702 7.694 -20.027 1.00 95.62 84 VAL A C 1
ATOM 698 O O . VAL A 1 84 ? 18.011 7.514 -19.018 1.00 95.62 84 VAL A O 1
ATOM 701 N N . PRO A 1 85 ? 18.627 8.860 -20.707 1.00 97.31 85 PRO A N 1
ATOM 702 C CA . PRO A 1 85 ? 17.729 9.934 -20.280 1.00 97.31 85 PRO A CA 1
ATOM 703 C C . PRO A 1 85 ? 16.248 9.520 -20.247 1.00 97.31 85 PRO A C 1
ATOM 705 O O . PRO A 1 85 ? 15.495 10.014 -19.406 1.00 97.31 85 PRO A O 1
ATOM 708 N N . TRP A 1 86 ? 15.824 8.582 -21.106 1.00 97.19 86 TRP A N 1
ATOM 709 C CA . TRP A 1 86 ? 14.450 8.068 -21.122 1.00 97.19 86 TRP A CA 1
ATOM 710 C C . TRP A 1 86 ? 14.151 7.262 -19.865 1.00 97.19 86 TRP A C 1
ATOM 712 O O . TRP A 1 86 ? 13.087 7.436 -19.277 1.00 97.19 86 TRP A O 1
ATOM 722 N N . LEU A 1 87 ? 15.100 6.440 -19.404 1.00 95.81 87 LEU A N 1
ATOM 723 C CA . LEU A 1 87 ? 14.959 5.715 -18.142 1.00 95.81 87 LEU A CA 1
ATOM 724 C C . LEU A 1 87 ? 14.758 6.686 -16.970 1.00 95.81 87 LEU A C 1
ATOM 726 O O . LEU A 1 87 ? 13.891 6.457 -16.129 1.00 95.81 87 LEU A O 1
ATOM 730 N N . GLY A 1 88 ? 15.509 7.792 -16.944 1.00 96.81 88 GLY A N 1
ATOM 731 C CA . GLY A 1 88 ? 15.344 8.848 -15.942 1.00 96.81 88 GLY A CA 1
ATOM 732 C C . GLY A 1 88 ? 13.956 9.498 -15.982 1.00 96.81 88 GLY A C 1
ATOM 733 O O . GLY A 1 88 ? 13.313 9.639 -14.941 1.00 96.81 88 GLY A O 1
ATOM 734 N N . ALA A 1 89 ? 13.465 9.844 -17.177 1.00 98.00 89 ALA A N 1
ATOM 735 C CA . ALA A 1 89 ? 12.139 10.437 -17.361 1.00 98.00 89 ALA A CA 1
ATOM 736 C C . ALA A 1 89 ? 11.001 9.473 -16.974 1.00 98.00 89 ALA A C 1
ATOM 738 O O . ALA A 1 89 ? 10.083 9.863 -16.248 1.00 98.00 89 ALA A O 1
ATOM 739 N N . ILE A 1 90 ? 11.089 8.205 -17.396 1.00 97.69 90 ILE A N 1
ATOM 740 C CA . ILE A 1 90 ? 10.144 7.144 -17.021 1.00 97.69 90 ILE A CA 1
ATOM 741 C C . ILE A 1 90 ? 10.140 6.979 -15.500 1.00 97.69 90 ILE A C 1
ATOM 743 O O . ILE A 1 90 ? 9.074 6.999 -14.885 1.00 97.69 90 ILE A O 1
ATOM 747 N N . PHE A 1 91 ? 11.320 6.883 -14.884 1.00 97.94 91 PHE A N 1
ATOM 748 C CA . PHE A 1 91 ? 11.447 6.746 -13.439 1.00 97.94 91 PHE A CA 1
ATOM 749 C C . PHE A 1 91 ? 10.824 7.908 -12.679 1.00 97.94 91 PHE A C 1
ATOM 751 O O . PHE A 1 91 ? 10.037 7.676 -11.760 1.00 97.94 91 PHE A O 1
ATOM 758 N N . ALA A 1 92 ? 11.114 9.147 -13.077 1.00 98.06 92 ALA A N 1
ATOM 759 C CA . ALA A 1 92 ? 10.528 10.323 -12.449 1.00 98.06 92 ALA A CA 1
ATOM 760 C C . ALA A 1 92 ? 8.993 10.313 -12.550 1.00 98.06 92 ALA A C 1
ATOM 762 O O . ALA A 1 92 ? 8.314 10.496 -11.538 1.00 98.06 92 ALA A O 1
ATOM 763 N N . GLY A 1 93 ? 8.439 10.032 -13.735 1.00 98.12 93 GLY A N 1
ATOM 764 C CA . GLY A 1 93 ? 6.990 9.972 -13.947 1.00 98.12 93 GLY A CA 1
ATOM 765 C C . GLY A 1 93 ? 6.308 8.882 -13.117 1.00 98.12 93 GLY A C 1
ATOM 766 O O . GLY A 1 93 ? 5.321 9.145 -12.427 1.00 98.12 93 GLY A O 1
ATOM 767 N N . VAL A 1 94 ? 6.864 7.668 -13.121 1.00 97.75 94 VAL A N 1
ATOM 768 C CA . VAL A 1 94 ? 6.357 6.536 -12.332 1.00 97.75 94 VAL A CA 1
ATOM 769 C C . VAL A 1 94 ? 6.437 6.828 -10.834 1.00 97.75 94 VAL A C 1
ATOM 771 O O . VAL A 1 94 ? 5.471 6.584 -10.107 1.00 97.75 94 VAL A O 1
ATOM 774 N N . TYR A 1 95 ? 7.568 7.361 -10.367 1.00 97.50 95 TYR A N 1
ATOM 775 C CA . TYR A 1 95 ? 7.772 7.690 -8.961 1.00 97.50 95 TYR A CA 1
ATOM 776 C C . TYR A 1 95 ? 6.762 8.729 -8.477 1.00 97.50 95 TYR A C 1
ATOM 778 O O . TYR A 1 95 ? 6.098 8.510 -7.462 1.00 97.50 95 TYR A O 1
ATOM 786 N N . VAL A 1 96 ? 6.580 9.817 -9.233 1.00 97.88 96 VAL A N 1
ATOM 787 C CA . VAL A 1 96 ? 5.590 10.856 -8.920 1.00 97.88 96 VAL A CA 1
ATOM 788 C C . VAL A 1 96 ? 4.176 10.276 -8.902 1.00 97.88 96 VAL A C 1
ATOM 790 O O . VAL A 1 96 ? 3.438 10.532 -7.954 1.00 97.88 96 VAL A O 1
ATOM 793 N N . ALA A 1 97 ? 3.802 9.443 -9.877 1.00 97.25 97 ALA A N 1
ATOM 794 C CA . ALA A 1 97 ? 2.472 8.835 -9.929 1.00 97.25 97 ALA A CA 1
ATOM 795 C C . ALA A 1 97 ? 2.194 7.905 -8.731 1.00 97.25 97 ALA A C 1
ATOM 797 O O . ALA A 1 97 ? 1.135 7.986 -8.101 1.00 97.25 97 ALA A O 1
ATOM 798 N N . LEU A 1 98 ? 3.148 7.036 -8.377 1.00 95.06 98 LEU A N 1
ATOM 799 C CA . LEU A 1 98 ? 3.011 6.133 -7.230 1.00 95.06 98 LEU A CA 1
ATOM 800 C C . LEU A 1 98 ? 2.997 6.896 -5.902 1.00 95.06 98 LEU A C 1
ATOM 802 O O . LEU A 1 98 ? 2.220 6.552 -5.008 1.00 95.06 98 LEU A O 1
ATOM 806 N N . TYR A 1 99 ? 3.819 7.939 -5.780 1.00 95.94 99 TYR A N 1
ATOM 807 C CA . TYR A 1 99 ? 3.843 8.795 -4.600 1.00 95.94 99 TYR A CA 1
ATOM 808 C C . TYR A 1 99 ? 2.542 9.592 -4.446 1.00 95.94 99 TYR A C 1
ATOM 810 O O . TYR A 1 99 ? 1.973 9.622 -3.357 1.00 95.94 99 TYR A O 1
ATOM 818 N N . ALA A 1 100 ? 2.021 10.172 -5.531 1.00 96.81 100 ALA A N 1
ATOM 819 C CA . ALA A 1 100 ? 0.748 10.888 -5.530 1.00 96.81 100 ALA A CA 1
ATOM 820 C C . ALA A 1 100 ? -0.408 9.977 -5.093 1.00 96.81 100 ALA A C 1
ATOM 822 O O . ALA A 1 100 ? -1.205 10.358 -4.235 1.00 96.81 100 ALA A O 1
ATOM 823 N N . ARG A 1 101 ? -0.454 8.737 -5.603 1.00 94.94 101 ARG A N 1
ATOM 824 C CA . ARG A 1 101 ? -1.432 7.735 -5.157 1.00 94.94 101 ARG A CA 1
ATOM 825 C C . ARG A 1 101 ? -1.299 7.433 -3.666 1.00 94.94 101 ARG A C 1
ATOM 827 O O . ARG A 1 101 ? -2.310 7.416 -2.972 1.00 94.94 101 ARG A O 1
ATOM 834 N N . PHE A 1 102 ? -0.083 7.197 -3.173 1.00 94.88 102 PHE A N 1
ATOM 835 C CA . PHE A 1 102 ? 0.146 6.952 -1.747 1.00 94.88 102 PHE A CA 1
ATOM 836 C C . PHE A 1 102 ? -0.317 8.135 -0.886 1.00 94.88 102 PHE A C 1
ATOM 838 O O . PHE A 1 102 ? -0.995 7.928 0.117 1.00 94.88 102 PHE A O 1
ATOM 845 N N . SER A 1 103 ? 0.002 9.362 -1.302 1.00 96.06 103 SER A N 1
ATOM 846 C CA . SER A 1 103 ? -0.410 10.586 -0.612 1.00 96.06 103 SER A CA 1
ATOM 847 C C . SER A 1 103 ? -1.935 10.698 -0.530 1.00 96.06 103 SER A C 1
ATOM 849 O O . SER A 1 103 ? -2.482 10.874 0.555 1.00 96.06 103 SER A O 1
ATOM 851 N N . ALA A 1 104 ? -2.640 10.475 -1.644 1.00 96.75 104 ALA A N 1
ATOM 852 C CA . ALA A 1 104 ? -4.102 10.490 -1.669 1.00 96.75 104 ALA A CA 1
ATOM 853 C C . ALA A 1 104 ? -4.719 9.429 -0.737 1.00 96.75 104 ALA A C 1
ATOM 855 O O . ALA A 1 104 ? -5.641 9.734 0.016 1.00 96.75 104 ALA A O 1
ATOM 856 N N . GLN A 1 105 ? -4.187 8.201 -0.743 1.00 96.25 105 GLN A N 1
ATOM 857 C CA . GLN A 1 105 ? -4.646 7.116 0.137 1.00 96.25 105 GLN A CA 1
ATOM 858 C C . GLN A 1 105 ? -4.430 7.446 1.618 1.00 96.25 105 GLN A C 1
ATOM 860 O O . GLN A 1 105 ? -5.292 7.180 2.453 1.00 96.25 105 GLN A O 1
ATOM 865 N N . PHE A 1 106 ? -3.281 8.037 1.938 1.00 96.12 106 PHE A N 1
ATOM 866 C CA . PHE A 1 106 ? -2.938 8.457 3.288 1.00 96.12 106 PHE A CA 1
ATOM 867 C C . PHE A 1 106 ? -3.865 9.572 3.786 1.00 96.12 106 PHE A C 1
ATOM 869 O O . PHE A 1 106 ? -4.417 9.464 4.880 1.00 96.12 106 PHE A O 1
ATOM 876 N N . SER A 1 107 ? -4.064 10.619 2.979 1.00 97.06 107 SER A N 1
ATOM 877 C CA . SER A 1 107 ? -4.943 11.742 3.317 1.00 97.06 107 SER A CA 1
ATOM 878 C C . SER A 1 107 ? -6.397 11.310 3.467 1.00 97.06 107 SER A C 1
ATOM 880 O O . SER A 1 107 ? -7.057 11.760 4.399 1.00 97.06 107 SER A O 1
ATOM 882 N N . TYR A 1 108 ? -6.878 10.413 2.602 1.00 97.75 108 TYR A N 1
ATOM 883 C CA . TYR A 1 108 ? -8.206 9.813 2.728 1.00 97.75 108 TYR A CA 1
ATOM 884 C C . TYR A 1 108 ? -8.378 9.133 4.089 1.00 97.75 108 TYR A C 1
ATOM 886 O O . TYR A 1 108 ? -9.278 9.491 4.846 1.00 97.75 108 TYR A O 1
ATOM 894 N N . LEU A 1 109 ? -7.479 8.206 4.431 1.00 97.75 109 LEU A N 1
ATOM 895 C CA . LEU A 1 109 ? -7.615 7.405 5.645 1.00 97.75 109 LEU A CA 1
ATOM 896 C C . LEU A 1 109 ? -7.509 8.262 6.917 1.00 97.75 109 LEU A C 1
ATOM 898 O O . LEU A 1 109 ? -8.261 8.060 7.869 1.00 97.75 109 LEU A O 1
ATOM 902 N N . ALA A 1 110 ? -6.612 9.251 6.922 1.00 97.50 110 ALA A N 1
ATOM 903 C CA . ALA A 1 110 ? -6.510 10.219 8.012 1.00 97.50 110 ALA A CA 1
ATOM 904 C C . ALA A 1 110 ? -7.777 11.083 8.139 1.00 97.50 110 ALA A C 1
ATOM 906 O O . ALA A 1 110 ? -8.244 11.326 9.250 1.00 97.50 110 ALA A O 1
ATOM 907 N N . GLY A 1 111 ? -8.347 11.520 7.011 1.00 97.94 111 GLY A N 1
ATOM 908 C CA . GLY A 1 111 ? -9.589 12.289 6.975 1.00 97.94 111 GLY A CA 1
ATOM 909 C C . GLY A 1 111 ? -10.772 11.515 7.555 1.00 97.94 111 GLY A C 1
ATOM 910 O O . GLY A 1 111 ? -11.455 12.037 8.433 1.00 97.94 111 GLY A O 1
ATOM 911 N N . VAL A 1 112 ? -10.958 10.259 7.133 1.00 97.94 112 VAL A N 1
ATOM 912 C CA . VAL A 1 112 ? -12.008 9.370 7.661 1.00 97.94 112 VAL A CA 1
ATOM 913 C C . VAL A 1 112 ? -11.859 9.195 9.170 1.00 97.94 112 VAL A C 1
ATOM 915 O O . VAL A 1 112 ? -12.824 9.379 9.905 1.00 97.94 112 VAL A O 1
ATOM 918 N N . TYR A 1 113 ? -10.648 8.909 9.657 1.00 97.69 113 TYR A N 1
ATOM 919 C CA . TYR A 1 113 ? -10.414 8.749 11.092 1.00 97.69 113 TYR A CA 1
ATOM 920 C C . TYR A 1 113 ? -10.788 10.003 11.893 1.00 97.69 113 TYR A C 1
ATOM 922 O O . TYR A 1 113 ? -11.492 9.908 12.896 1.00 97.69 113 TYR A O 1
ATOM 930 N N . ASN A 1 114 ? -10.356 11.181 11.435 1.00 97.56 114 ASN A N 1
ATOM 931 C CA . ASN A 1 114 ? -10.654 12.439 12.117 1.00 97.56 114 ASN A CA 1
ATOM 932 C C . ASN A 1 114 ? -12.161 12.721 12.159 1.00 97.56 114 ASN A C 1
ATOM 934 O O . ASN A 1 114 ? -12.673 13.092 13.211 1.00 97.56 114 ASN A O 1
ATOM 938 N N . GLN A 1 115 ? -12.873 12.486 11.053 1.00 97.88 115 GLN A N 1
ATOM 939 C CA . GLN A 1 115 ? -14.329 12.642 10.993 1.00 97.88 115 GLN A CA 1
ATOM 940 C C . GLN A 1 115 ? -15.051 11.673 11.935 1.00 97.88 115 GLN A C 1
ATOM 942 O O . GLN A 1 115 ? -16.024 12.061 12.583 1.00 97.88 115 GLN A O 1
ATOM 947 N N . LEU A 1 116 ? -14.569 10.431 12.061 1.00 97.25 116 LEU A N 1
ATOM 948 C CA . LEU A 1 116 ? -15.129 9.466 13.010 1.00 97.25 116 LEU A CA 1
ATOM 949 C C . LEU A 1 116 ? -14.917 9.905 14.458 1.00 97.25 116 LEU A C 1
ATOM 951 O O . LEU A 1 116 ? -15.864 9.882 15.240 1.00 97.25 116 LEU A O 1
ATOM 955 N N . MET A 1 117 ? -13.712 10.368 14.803 1.00 96.62 117 MET A N 1
ATOM 956 C CA . MET A 1 117 ? -13.419 10.889 16.142 1.00 96.62 117 MET A CA 1
ATOM 957 C C . MET A 1 117 ? -14.264 12.126 16.473 1.00 96.62 117 MET A C 1
ATOM 959 O O . MET A 1 117 ? -14.806 12.222 17.571 1.00 96.62 117 MET A O 1
ATOM 963 N N . GLU A 1 118 ? -14.418 13.053 15.526 1.00 97.31 118 GLU A N 1
ATOM 964 C CA . GLU A 1 118 ? -15.258 14.245 15.682 1.00 97.31 118 GLU A CA 1
ATOM 965 C C . GLU A 1 118 ? -16.736 13.877 15.869 1.00 97.31 118 GLU A C 1
ATOM 967 O O . GLU A 1 118 ? -17.410 14.400 16.761 1.00 97.31 118 GLU A O 1
ATOM 972 N N . THR A 1 119 ? -17.234 12.925 15.076 1.00 96.50 119 THR A N 1
ATOM 973 C CA . THR A 1 119 ? -18.618 12.446 15.174 1.00 96.50 119 THR A CA 1
ATOM 974 C C . THR A 1 119 ? -18.859 11.750 16.510 1.00 96.50 119 THR A C 1
ATOM 976 O O . THR A 1 119 ? -19.866 12.020 17.162 1.00 96.50 119 THR A O 1
ATOM 979 N N . ALA A 1 120 ? -17.928 10.907 16.962 1.00 95.44 120 ALA A N 1
ATOM 980 C CA . ALA A 1 120 ? -18.024 10.222 18.247 1.00 95.44 120 ALA A CA 1
ATOM 981 C C . ALA A 1 120 ? -17.943 11.187 19.443 1.00 95.44 120 ALA A C 1
ATOM 983 O O . ALA A 1 120 ? -18.603 10.965 20.454 1.00 95.44 120 ALA A O 1
ATOM 984 N N . ALA A 1 121 ? -17.168 12.270 19.333 1.00 96.06 121 ALA A N 1
ATOM 985 C CA . ALA A 1 121 ? -17.051 13.275 20.388 1.00 96.06 121 ALA A CA 1
ATOM 986 C C . ALA A 1 121 ? -18.274 14.206 20.480 1.00 96.06 121 ALA A C 1
ATOM 988 O O . ALA A 1 121 ? -18.601 14.681 21.567 1.00 96.06 121 ALA A O 1
ATOM 989 N N . SER A 1 122 ? -18.933 14.489 19.353 1.00 96.19 122 SER A N 1
ATOM 990 C CA . SER A 1 122 ? -20.064 15.427 19.275 1.00 96.19 122 SER A CA 1
ATOM 991 C C . SER A 1 122 ? -21.440 14.762 19.375 1.00 96.19 122 SER A C 1
ATOM 993 O O . SER A 1 122 ? -22.418 15.426 19.727 1.00 96.19 122 SER A O 1
ATOM 995 N N . SER A 1 123 ? -21.541 13.465 19.081 1.00 92.62 123 SER A N 1
ATOM 996 C CA . SER A 1 123 ? -22.816 12.749 19.100 1.00 92.62 123 SER A CA 1
ATOM 997 C C . SER A 1 123 ? -23.262 12.434 20.532 1.00 92.62 123 SER A C 1
ATOM 999 O O . SER A 1 123 ? -22.478 11.904 21.320 1.00 92.62 123 SER A O 1
ATOM 1001 N N . PRO A 1 124 ? -24.535 12.699 20.890 1.00 92.75 124 PRO A N 1
ATOM 1002 C CA . PRO A 1 124 ? -25.112 12.177 22.123 1.00 92.75 124 PRO A CA 1
ATOM 1003 C C . PRO A 1 124 ? -25.013 10.651 22.148 1.00 92.75 124 PRO A C 1
ATOM 1005 O O . PRO A 1 124 ? -25.254 10.019 21.117 1.00 92.75 124 PRO A O 1
ATOM 1008 N N . ARG A 1 125 ? -24.711 10.080 23.321 1.00 90.62 125 ARG A N 1
ATOM 1009 C CA . ARG A 1 125 ? -24.696 8.624 23.507 1.00 90.62 125 ARG A CA 1
ATOM 1010 C C . ARG A 1 125 ? -26.089 8.063 23.259 1.00 90.62 125 ARG A C 1
ATOM 1012 O O . ARG A 1 125 ? -27.034 8.416 23.962 1.00 90.62 125 ARG A O 1
ATOM 1019 N N . ASP A 1 126 ? -26.182 7.216 22.252 1.00 93.25 126 ASP A N 1
ATOM 1020 C CA . ASP A 1 126 ? -27.400 6.571 21.791 1.00 93.25 126 ASP A CA 1
ATOM 1021 C C . ASP A 1 126 ? -26.995 5.216 21.214 1.00 93.25 126 ASP A C 1
ATOM 1023 O O . ASP A 1 126 ? -26.094 5.145 20.380 1.00 93.25 126 ASP A O 1
ATOM 1027 N N . GLU A 1 127 ? -27.636 4.142 21.670 1.00 88.94 127 GLU A N 1
ATOM 1028 C CA . GLU A 1 127 ? -27.214 2.773 21.348 1.00 88.94 127 GLU A CA 1
ATOM 1029 C C . GLU A 1 127 ? -27.202 2.502 19.836 1.00 88.94 127 GLU A C 1
ATOM 1031 O O . GLU A 1 127 ? -26.292 1.841 19.325 1.00 88.94 127 GLU A O 1
ATOM 1036 N N . HIS A 1 128 ? -28.175 3.065 19.111 1.00 90.88 128 HIS A N 1
ATOM 1037 C CA . HIS A 1 128 ? -28.274 2.921 17.665 1.00 90.88 128 HIS A CA 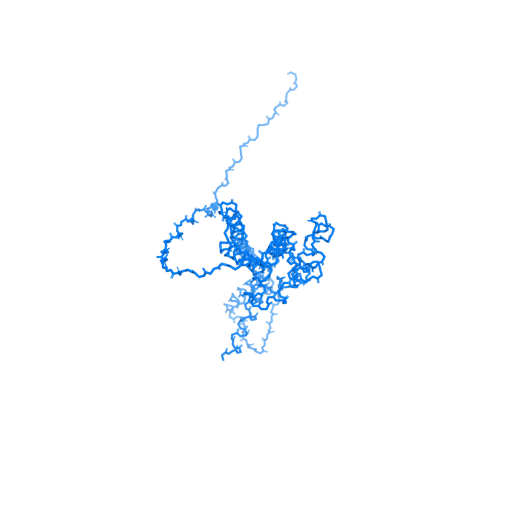1
ATOM 1038 C C . HIS A 1 128 ? -27.174 3.709 16.942 1.00 90.88 128 HIS A C 1
ATOM 1040 O O . HIS A 1 128 ? -26.547 3.194 16.014 1.00 90.88 128 HIS A O 1
ATOM 1046 N N . LYS A 1 129 ? -26.879 4.940 17.378 1.00 90.88 129 LYS A N 1
ATOM 1047 C CA . LYS A 1 129 ? -25.746 5.714 16.836 1.00 90.88 129 LYS A CA 1
ATOM 1048 C C . LYS A 1 129 ? -24.403 5.055 17.129 1.00 90.88 129 LYS A C 1
ATOM 1050 O O . LYS A 1 129 ? -23.544 5.040 16.250 1.00 90.88 129 LYS A O 1
ATOM 1055 N N . ASP A 1 130 ? -24.241 4.484 18.318 1.00 93.25 130 ASP A N 1
ATOM 1056 C CA . ASP A 1 130 ? -23.022 3.778 18.707 1.00 93.25 130 ASP A CA 1
ATOM 1057 C C . ASP A 1 130 ? -22.814 2.530 17.832 1.00 93.25 130 ASP A C 1
ATOM 1059 O O . ASP A 1 130 ? -21.697 2.263 17.402 1.00 93.25 130 ASP A O 1
ATOM 1063 N N . GLU A 1 131 ? -23.881 1.800 17.486 1.00 95.06 131 GLU A N 1
ATOM 1064 C CA . GLU A 1 131 ? -23.805 0.671 16.542 1.00 95.06 131 GLU A CA 1
ATOM 1065 C C . GLU A 1 131 ? -23.359 1.102 15.134 1.00 95.06 131 GLU A C 1
ATOM 1067 O O . GLU A 1 131 ? -22.531 0.445 14.491 1.00 95.06 131 GLU A O 1
ATOM 1072 N N . ILE A 1 132 ? -23.891 2.230 14.653 1.00 96.06 132 ILE A N 1
ATOM 1073 C CA . ILE A 1 132 ? -23.491 2.805 13.367 1.00 96.06 132 ILE A CA 1
ATOM 1074 C C . ILE A 1 132 ? -22.008 3.187 13.414 1.00 96.06 132 ILE A C 1
ATOM 1076 O O . ILE A 1 132 ? -21.264 2.835 12.498 1.00 96.06 132 ILE A O 1
ATOM 1080 N N . LEU A 1 133 ? -21.556 3.858 14.477 1.00 96.88 133 LEU A N 1
ATOM 1081 C CA . LEU A 1 133 ? -20.148 4.219 14.658 1.00 96.88 133 LEU A CA 1
ATOM 1082 C C . LEU A 1 133 ? -19.241 2.986 14.709 1.00 96.88 133 LEU A C 1
ATOM 1084 O O . LEU A 1 133 ? -18.213 2.978 14.035 1.00 96.88 133 LEU A O 1
ATOM 1088 N N . ASP A 1 134 ? -19.639 1.926 15.413 1.00 97.50 134 ASP A N 1
ATOM 1089 C CA . ASP A 1 134 ? -18.882 0.671 15.466 1.00 97.50 134 ASP A CA 1
ATOM 1090 C C . ASP A 1 134 ? -18.716 0.040 14.074 1.00 97.50 134 ASP A C 1
ATOM 1092 O O . ASP A 1 134 ? -17.639 -0.453 13.722 1.00 97.50 134 ASP A O 1
ATOM 1096 N N . THR A 1 135 ? -19.759 0.122 13.244 1.00 97.81 135 THR A N 1
ATOM 1097 C CA . THR A 1 135 ? -19.718 -0.319 11.841 1.00 97.81 135 THR A CA 1
ATOM 1098 C C . THR A 1 135 ? -18.748 0.528 11.016 1.00 97.81 135 THR A C 1
ATOM 1100 O O . THR A 1 135 ? -17.961 -0.007 10.232 1.00 97.81 135 THR A O 1
ATOM 1103 N N . TRP A 1 136 ? -18.745 1.849 11.206 1.00 98.19 136 TRP A N 1
ATOM 1104 C CA . TRP A 1 136 ? -17.799 2.729 10.522 1.00 98.19 136 TRP A CA 1
ATOM 1105 C C . TRP A 1 136 ? -16.353 2.525 10.981 1.00 98.19 136 TRP A C 1
ATOM 1107 O O . TRP A 1 136 ? -15.447 2.580 10.148 1.00 98.19 136 TRP A O 1
ATOM 1117 N N . TYR A 1 137 ? -16.110 2.238 12.262 1.00 98.38 137 TYR A N 1
ATOM 1118 C CA . TYR A 1 137 ? -14.777 1.873 12.743 1.00 98.38 137 TYR A CA 1
ATOM 1119 C C . TYR A 1 137 ? -14.286 0.572 12.115 1.00 98.38 137 TYR A C 1
ATOM 1121 O O . TYR A 1 137 ? -13.133 0.501 11.688 1.00 98.38 137 TYR A O 1
ATOM 1129 N N . ALA A 1 138 ? -15.158 -0.430 11.983 1.00 98.25 138 ALA A N 1
ATOM 1130 C CA . ALA A 1 138 ? -14.835 -1.648 11.249 1.00 98.25 138 ALA A CA 1
ATOM 1131 C C . ALA A 1 138 ? -14.481 -1.350 9.780 1.00 98.25 138 ALA A C 1
ATOM 1133 O O . ALA A 1 138 ? -13.460 -1.842 9.292 1.00 98.25 138 ALA A O 1
ATOM 1134 N N . GLY A 1 139 ? -15.249 -0.484 9.108 1.00 98.12 139 GLY A N 1
ATOM 1135 C CA . GLY A 1 139 ? -14.952 -0.022 7.746 1.00 98.12 139 GLY A CA 1
ATOM 1136 C C . GLY A 1 139 ? -13.610 0.712 7.633 1.00 98.12 139 GLY A C 1
ATOM 1137 O O . GLY A 1 139 ? -12.817 0.426 6.740 1.00 98.12 139 GLY A O 1
ATOM 1138 N N . PHE A 1 140 ? -13.290 1.588 8.590 1.00 98.38 140 PHE A N 1
ATOM 1139 C CA . PHE A 1 140 ? -11.985 2.253 8.672 1.00 98.38 140 PHE A CA 1
ATOM 1140 C C . PHE A 1 140 ? -10.829 1.246 8.790 1.00 98.38 140 PHE A C 1
ATOM 1142 O O . PHE A 1 140 ? -9.802 1.394 8.121 1.00 98.38 140 PHE A O 1
ATOM 1149 N N . ILE A 1 141 ? -10.986 0.205 9.615 1.00 98.50 141 ILE A N 1
ATOM 1150 C CA . ILE A 1 141 ? -9.978 -0.854 9.763 1.00 98.50 141 ILE A CA 1
ATOM 1151 C C . ILE A 1 141 ? -9.837 -1.648 8.457 1.00 98.50 141 ILE A C 1
ATOM 1153 O O . ILE A 1 141 ? -8.711 -1.942 8.040 1.00 98.50 141 ILE A O 1
ATOM 1157 N N . GLU A 1 142 ? -10.947 -1.981 7.791 1.00 98.19 142 GLU A N 1
ATOM 1158 C CA . GLU A 1 142 ? -10.928 -2.665 6.495 1.00 98.19 142 GLU A CA 1
ATOM 1159 C C . GLU A 1 142 ? -10.183 -1.845 5.436 1.00 98.19 142 GLU A C 1
ATOM 1161 O O . GLU A 1 142 ? -9.267 -2.371 4.793 1.00 98.19 142 GLU A O 1
ATOM 1166 N N . ASP A 1 143 ? -10.486 -0.553 5.321 1.00 97.81 143 ASP A N 1
ATOM 1167 C CA . ASP A 1 143 ? -9.803 0.364 4.411 1.00 97.81 143 ASP A CA 1
ATOM 1168 C C . ASP A 1 143 ? -8.311 0.477 4.740 1.00 97.81 143 ASP A C 1
ATOM 1170 O O . ASP A 1 143 ? -7.460 0.402 3.847 1.00 97.81 143 ASP A O 1
ATOM 1174 N N . ALA A 1 144 ? -7.948 0.576 6.022 1.00 97.25 144 ALA A N 1
ATOM 1175 C CA . ALA A 1 144 ? -6.551 0.608 6.444 1.00 97.25 144 ALA A CA 1
ATOM 1176 C C . ALA A 1 144 ? -5.789 -0.659 6.013 1.00 97.25 144 ALA A C 1
ATOM 1178 O O . ALA A 1 144 ? -4.618 -0.581 5.611 1.00 97.25 144 ALA A O 1
ATOM 1179 N N . VAL A 1 145 ? -6.435 -1.829 6.068 1.00 95.31 145 VAL A N 1
ATOM 1180 C CA . VAL A 1 145 ? -5.874 -3.101 5.590 1.00 95.31 145 VAL A CA 1
ATOM 1181 C C . VAL A 1 145 ? -5.773 -3.116 4.066 1.00 95.31 145 VAL A C 1
ATOM 1183 O O . VAL A 1 145 ? -4.706 -3.443 3.537 1.00 95.31 145 VAL A O 1
ATOM 1186 N N . ALA A 1 146 ? -6.846 -2.748 3.365 1.00 93.62 146 ALA A N 1
ATOM 1187 C CA . ALA A 1 146 ? -6.922 -2.753 1.905 1.00 93.62 146 ALA A CA 1
ATOM 1188 C C . ALA A 1 146 ? -5.904 -1.794 1.266 1.00 93.62 146 ALA A C 1
ATOM 1190 O O . ALA A 1 146 ? -5.293 -2.113 0.246 1.00 93.62 146 ALA A O 1
ATOM 1191 N N . LEU A 1 147 ? -5.656 -0.648 1.902 1.00 93.69 147 LEU A N 1
ATOM 1192 C CA . LEU A 1 147 ? -4.680 0.351 1.465 1.00 93.69 147 LEU A CA 1
ATOM 1193 C C . LEU A 1 147 ? -3.238 0.033 1.901 1.00 93.69 147 LEU A C 1
ATOM 1195 O O . LEU A 1 147 ? -2.312 0.769 1.554 1.00 93.69 147 LEU A O 1
ATOM 1199 N N . HIS A 1 148 ? -3.015 -1.061 2.640 1.00 92.88 148 HIS A N 1
ATOM 1200 C CA . HIS A 1 148 ? -1.722 -1.419 3.238 1.00 92.88 148 HIS A CA 1
ATOM 1201 C C . HIS A 1 148 ? -1.148 -0.334 4.171 1.00 92.88 148 HIS A C 1
ATOM 1203 O O . HIS A 1 148 ? 0.073 -0.163 4.268 1.00 92.88 148 HIS A O 1
ATOM 1209 N N . LEU A 1 149 ? -2.026 0.404 4.855 1.00 95.38 149 LEU A N 1
ATOM 1210 C CA . LEU A 1 149 ? -1.674 1.482 5.780 1.00 95.38 149 LEU A CA 1
ATOM 1211 C C . LEU A 1 149 ? -1.818 1.083 7.252 1.00 95.38 149 LEU A C 1
ATOM 1213 O O . LEU A 1 149 ? -1.213 1.734 8.096 1.00 95.38 149 LEU A O 1
ATOM 1217 N N . ALA A 1 150 ? -2.521 -0.009 7.569 1.00 96.50 150 ALA A N 1
ATOM 1218 C CA . ALA A 1 150 ? -2.778 -0.432 8.948 1.00 96.50 150 ALA A CA 1
ATOM 1219 C C . ALA A 1 150 ? -1.509 -0.603 9.808 1.00 96.50 150 ALA A C 1
ATOM 1221 O O . ALA A 1 150 ? -1.531 -0.309 10.993 1.00 96.50 150 ALA A O 1
ATOM 1222 N N . SER A 1 151 ? -0.378 -1.029 9.232 1.00 94.56 151 SER A N 1
ATOM 1223 C CA . SER A 1 151 ? 0.892 -1.194 9.965 1.00 94.56 151 SER A CA 1
ATOM 1224 C C . SER A 1 151 ? 1.759 0.071 10.024 1.00 94.56 151 SER A C 1
ATOM 1226 O O . SER A 1 151 ? 2.896 0.033 10.497 1.00 94.56 151 SER A O 1
ATOM 1228 N N . LYS A 1 152 ? 1.280 1.211 9.520 1.00 93.38 152 LYS A N 1
ATOM 1229 C CA . LYS A 1 152 ? 1.993 2.484 9.662 1.00 93.38 152 LYS A CA 1
ATOM 1230 C C . LYS A 1 152 ? 1.891 2.980 11.083 1.00 93.38 152 LYS A C 1
ATOM 1232 O O . LYS A 1 152 ? 0.793 3.046 11.603 1.00 93.38 152 LYS A O 1
ATOM 1237 N N . ARG A 1 153 ? 3.006 3.466 11.633 1.00 92.00 153 ARG A N 1
ATOM 1238 C CA . ARG A 1 153 ? 3.094 3.963 13.014 1.00 92.00 153 ARG A CA 1
ATOM 1239 C C . ARG A 1 153 ? 1.931 4.871 13.440 1.00 92.00 153 ARG A C 1
ATOM 1241 O O . ARG A 1 153 ? 1.478 4.757 14.568 1.00 92.00 153 ARG A O 1
ATOM 1248 N N . MET A 1 154 ? 1.440 5.750 12.560 1.00 91.94 154 MET A N 1
ATOM 1249 C CA . MET A 1 154 ? 0.314 6.630 12.904 1.00 91.94 154 MET A CA 1
ATOM 1250 C C . MET A 1 154 ? -1.043 5.912 12.976 1.00 91.94 154 MET A C 1
ATOM 1252 O O . MET A 1 154 ? -1.894 6.310 13.757 1.00 91.94 154 MET A O 1
ATOM 1256 N N . PHE A 1 155 ? -1.258 4.888 12.144 1.00 96.75 155 PHE A N 1
ATOM 1257 C CA . PHE A 1 155 ? -2.535 4.183 12.032 1.00 96.75 155 PHE A CA 1
ATOM 1258 C C . PHE A 1 155 ? -2.550 2.911 12.869 1.00 96.75 155 PHE A C 1
ATOM 1260 O O . PHE A 1 155 ? -3.608 2.510 13.322 1.00 96.75 155 PHE A O 1
ATOM 1267 N N . SER A 1 156 ? -1.399 2.287 13.114 1.00 96.31 156 SER A N 1
ATOM 1268 C CA . SER A 1 156 ? -1.315 1.009 13.813 1.00 96.31 156 SER A CA 1
ATOM 1269 C C . SER A 1 156 ? -1.869 1.099 15.225 1.00 96.31 156 SER A C 1
ATOM 1271 O O . SER A 1 156 ? -2.624 0.228 15.638 1.00 96.31 156 SER A O 1
ATOM 1273 N N . VAL A 1 157 ? -1.550 2.179 15.938 1.00 96.31 157 VAL A N 1
ATOM 1274 C CA . VAL A 1 157 ? -2.065 2.425 17.289 1.00 96.31 157 VAL A CA 1
ATOM 1275 C C . VAL A 1 157 ? -3.570 2.705 17.255 1.00 96.31 157 VAL A C 1
ATOM 1277 O O . VAL A 1 157 ? -4.314 2.109 18.024 1.00 96.31 157 VAL A O 1
ATOM 1280 N N . ALA A 1 158 ? -4.034 3.539 16.319 1.00 96.81 158 ALA A N 1
ATOM 1281 C CA . ALA A 1 158 ? -5.459 3.822 16.154 1.00 96.81 158 ALA A CA 1
ATOM 1282 C C . ALA A 1 158 ? -6.261 2.548 15.836 1.00 96.81 158 ALA A C 1
ATOM 1284 O O . ALA A 1 158 ? -7.240 2.251 16.508 1.00 96.81 158 ALA A O 1
ATOM 1285 N N . VAL A 1 159 ? -5.808 1.754 14.863 1.00 98.06 159 VAL A N 1
ATOM 1286 C CA . VAL A 1 159 ? -6.421 0.472 14.489 1.00 98.06 159 VAL A CA 1
ATOM 1287 C C . VAL A 1 159 ? -6.418 -0.503 15.667 1.00 98.06 159 VAL A C 1
ATOM 1289 O O . VAL A 1 159 ? -7.416 -1.186 15.875 1.00 98.06 159 VAL A O 1
ATOM 1292 N N . TRP A 1 160 ? -5.332 -0.562 16.446 1.00 97.75 160 TRP A N 1
ATOM 1293 C CA . TRP A 1 160 ? -5.272 -1.402 17.643 1.00 97.75 160 TRP A CA 1
ATOM 1294 C C . TRP A 1 160 ? -6.356 -1.022 18.652 1.00 97.75 160 TRP A C 1
ATOM 1296 O O . TRP A 1 160 ? -7.148 -1.878 19.029 1.00 97.75 160 TRP A O 1
ATOM 1306 N N . PHE A 1 161 ? -6.440 0.257 19.031 1.00 96.50 161 PHE A N 1
ATOM 1307 C CA . PHE A 1 161 ? -7.440 0.725 19.995 1.00 96.50 161 PHE A CA 1
ATOM 1308 C C . PHE A 1 161 ? -8.873 0.470 19.529 1.00 96.50 161 PHE A C 1
ATOM 1310 O O . PHE A 1 161 ? -9.713 0.077 20.331 1.00 96.50 161 PHE A O 1
ATOM 1317 N N . GLN A 1 162 ? -9.156 0.638 18.235 1.00 97.56 162 GLN A N 1
ATOM 1318 C CA . GLN A 1 162 ? -10.485 0.328 17.710 1.00 97.56 162 GLN A CA 1
ATOM 1319 C C . GLN A 1 162 ? -10.784 -1.180 17.762 1.00 97.56 162 GLN A C 1
ATOM 1321 O O . GLN A 1 162 ? -11.895 -1.567 18.103 1.00 97.56 162 GLN A O 1
ATOM 1326 N N . LEU A 1 163 ? -9.800 -2.050 17.503 1.00 97.44 163 LEU A N 1
ATOM 1327 C CA . LEU A 1 163 ? -9.969 -3.506 17.618 1.00 97.44 163 LEU A CA 1
ATOM 1328 C C . LEU A 1 163 ? -10.130 -4.008 19.058 1.00 97.44 163 LEU A C 1
ATOM 1330 O O . LEU A 1 163 ? -10.630 -5.116 19.249 1.00 97.44 163 LEU A O 1
ATOM 1334 N N . GLU A 1 164 ? -9.712 -3.236 20.061 1.00 96.38 164 GLU A N 1
ATOM 1335 C CA . GLU A 1 164 ? -9.966 -3.570 21.467 1.00 96.38 164 GLU A CA 1
ATOM 1336 C C . GLU A 1 164 ? -11.435 -3.419 21.852 1.00 96.38 164 GLU A C 1
ATOM 1338 O O . GLU A 1 164 ? -11.877 -4.051 22.811 1.00 96.38 164 GLU A O 1
ATOM 1343 N N . ILE A 1 165 ? -12.209 -2.639 21.092 1.00 95.88 165 ILE A N 1
ATOM 1344 C CA . ILE A 1 165 ? -13.647 -2.500 21.296 1.00 95.88 165 ILE A CA 1
ATOM 1345 C C . ILE A 1 165 ? -14.334 -3.771 20.762 1.00 95.88 165 ILE A C 1
ATOM 1347 O O . ILE A 1 165 ? -14.316 -4.014 19.551 1.00 95.88 165 ILE A O 1
ATOM 1351 N N . PRO A 1 166 ? -14.994 -4.584 21.614 1.00 96.69 166 PRO A N 1
ATOM 1352 C CA . PRO A 1 166 ? -15.548 -5.874 21.193 1.00 96.69 166 PRO A CA 1
ATOM 1353 C C . PRO A 1 166 ? -16.587 -5.777 20.077 1.00 96.69 166 PRO A C 1
ATOM 1355 O O . PRO A 1 166 ? -16.614 -6.631 19.192 1.00 96.69 166 PRO A O 1
ATOM 1358 N N . ARG A 1 167 ? -17.400 -4.713 20.079 1.00 96.81 167 ARG A N 1
ATOM 1359 C CA . ARG A 1 167 ? -18.391 -4.461 19.024 1.00 96.81 167 ARG A CA 1
ATOM 1360 C C . ARG A 1 167 ? -17.716 -4.177 17.685 1.00 96.81 167 ARG A C 1
ATOM 1362 O O . ARG A 1 167 ? -18.071 -4.802 16.695 1.00 96.81 167 ARG A O 1
ATOM 1369 N N . VAL A 1 168 ? -16.686 -3.331 17.657 1.00 97.69 168 VAL A N 1
ATOM 1370 C CA . VAL A 1 168 ? -15.908 -3.047 16.438 1.00 97.69 168 VAL A CA 1
ATOM 1371 C C . VAL A 1 168 ? -15.207 -4.303 15.922 1.00 97.69 168 VAL A C 1
ATOM 1373 O O . VAL A 1 168 ? -15.266 -4.582 14.725 1.00 97.69 168 VAL A O 1
ATOM 1376 N N . TYR A 1 169 ? -14.588 -5.096 16.807 1.00 97.69 169 TYR A N 1
ATOM 1377 C CA . TYR A 1 169 ? -13.988 -6.383 16.437 1.00 97.69 169 TYR A CA 1
ATOM 1378 C C . TYR A 1 169 ? -15.015 -7.295 15.756 1.00 97.69 169 TYR A C 1
ATOM 1380 O O . TYR A 1 169 ? -14.740 -7.844 14.690 1.00 97.69 169 TYR A O 1
ATOM 1388 N N . GLN A 1 170 ? -16.204 -7.431 16.353 1.00 97.12 170 GLN A N 1
ATOM 1389 C CA . GLN A 1 170 ? -17.289 -8.250 15.816 1.00 97.12 170 GLN A CA 1
ATOM 1390 C C . GLN A 1 170 ? -17.790 -7.725 14.467 1.00 97.12 170 GLN A C 1
ATOM 1392 O O . GLN A 1 170 ? -17.939 -8.506 13.530 1.00 97.12 170 GLN A O 1
ATOM 1397 N N . MET A 1 171 ? -18.010 -6.414 14.336 1.00 97.75 171 MET A N 1
ATOM 1398 C CA . MET A 1 171 ? -18.424 -5.809 13.068 1.00 97.75 171 MET A CA 1
ATOM 1399 C C . MET A 1 171 ? -17.366 -6.032 11.981 1.00 97.75 171 MET A C 1
ATOM 1401 O O . MET A 1 171 ? -17.702 -6.377 10.848 1.00 97.75 171 MET A O 1
ATOM 1405 N N . PHE A 1 172 ? -16.079 -5.922 12.324 1.00 98.06 172 PHE A N 1
ATOM 1406 C CA . PHE A 1 172 ? -14.990 -6.196 11.392 1.00 98.06 172 PHE A CA 1
ATOM 1407 C C . PHE A 1 172 ? -14.999 -7.654 10.925 1.00 98.06 172 PHE A C 1
ATOM 1409 O O . PHE A 1 172 ? -14.941 -7.899 9.720 1.00 98.06 172 PHE A O 1
ATOM 1416 N N . THR A 1 173 ? -15.095 -8.631 11.832 1.00 97.62 173 THR A N 1
ATOM 1417 C CA . THR A 1 173 ? -15.096 -10.048 11.437 1.00 97.62 173 THR A CA 1
ATOM 1418 C C . THR A 1 173 ? -16.352 -10.444 10.662 1.00 97.62 173 THR A C 1
ATOM 1420 O O . THR A 1 173 ? -16.251 -11.240 9.730 1.00 97.62 173 THR A O 1
ATOM 1423 N N . GLN A 1 174 ? -17.506 -9.856 10.994 1.00 97.44 174 GLN A N 1
ATOM 1424 C CA . GLN A 1 174 ? -18.789 -10.130 10.348 1.00 97.44 174 GLN A CA 1
ATOM 1425 C C . GLN A 1 174 ? -18.877 -9.571 8.923 1.00 97.44 174 GLN A C 1
ATOM 1427 O O . GLN A 1 174 ? -19.328 -10.277 8.020 1.00 97.44 174 GLN A O 1
ATOM 1432 N N . TYR A 1 175 ? -18.481 -8.313 8.711 1.00 96.88 175 TYR A N 1
ATOM 1433 C CA . TYR A 1 175 ? -18.676 -7.638 7.421 1.00 96.88 175 TYR A CA 1
ATOM 1434 C C . TYR A 1 175 ? -17.485 -7.767 6.468 1.00 96.88 175 TYR A C 1
ATOM 1436 O O . TYR A 1 175 ? -17.640 -7.584 5.260 1.00 96.88 175 TYR A O 1
ATOM 1444 N N . THR A 1 176 ? -16.311 -8.155 6.968 1.00 96.94 176 THR A N 1
ATOM 1445 C CA . THR A 1 176 ? -15.122 -8.323 6.129 1.00 96.94 176 THR A CA 1
ATOM 1446 C C . THR A 1 176 ? -15.054 -9.732 5.536 1.00 96.94 176 THR A C 1
ATOM 1448 O O . THR A 1 176 ? -15.075 -10.735 6.248 1.00 96.94 176 THR A O 1
ATOM 1451 N N . VAL A 1 177 ? -14.826 -9.841 4.222 1.00 95.44 177 VAL A N 1
ATOM 1452 C CA . VAL A 1 177 ? -14.583 -11.142 3.564 1.00 95.44 177 VAL A CA 1
ATOM 1453 C C . VAL A 1 177 ? -13.361 -11.841 4.177 1.00 95.44 177 VAL A C 1
ATOM 1455 O O . VAL A 1 177 ? -12.249 -11.303 4.094 1.00 95.44 177 VAL A O 1
ATOM 1458 N N . ASN A 1 178 ? -13.552 -13.052 4.720 1.00 96.50 178 ASN A N 1
ATOM 1459 C CA . ASN A 1 178 ? -12.558 -13.802 5.509 1.00 96.50 178 ASN A CA 1
ATOM 1460 C C . ASN A 1 178 ? -12.061 -13.001 6.730 1.00 96.50 178 ASN A C 1
ATOM 1462 O O . ASN A 1 178 ? -10.850 -12.846 6.941 1.00 96.50 178 ASN A O 1
ATOM 1466 N N . GLY A 1 179 ? -13.000 -12.400 7.468 1.00 95.88 179 GLY A N 1
ATOM 1467 C CA . GLY A 1 179 ? -12.738 -11.505 8.592 1.00 95.88 179 GLY A CA 1
ATOM 1468 C C . GLY A 1 179 ? -11.882 -12.143 9.685 1.00 95.88 179 GLY A C 1
ATOM 1469 O O . GLY A 1 179 ? -10.889 -11.545 10.099 1.00 95.88 179 GLY A O 1
ATOM 1470 N N . ASP A 1 180 ? -12.171 -13.390 10.064 1.00 96.12 180 ASP A N 1
ATOM 1471 C CA . ASP A 1 180 ? -11.432 -14.118 11.105 1.00 96.12 180 ASP A CA 1
ATOM 1472 C C . ASP A 1 180 ? -9.956 -14.356 10.738 1.00 96.12 180 ASP A C 1
ATOM 1474 O O . ASP A 1 180 ? -9.046 -14.168 11.555 1.00 96.12 180 ASP A O 1
ATOM 1478 N N . GLU A 1 181 ? -9.653 -14.743 9.495 1.00 95.31 181 GLU A N 1
ATOM 1479 C CA . GLU A 1 181 ? -8.263 -14.889 9.052 1.00 95.31 181 GLU A CA 1
ATOM 1480 C C . GLU A 1 181 ? -7.577 -13.536 8.857 1.00 95.31 181 GLU A C 1
ATOM 1482 O O . GLU A 1 181 ? -6.358 -13.410 9.043 1.00 95.31 181 GLU A O 1
ATOM 1487 N N . LYS A 1 182 ? -8.323 -12.512 8.431 1.00 95.00 182 LYS A N 1
ATOM 1488 C CA . LYS A 1 182 ? -7.792 -11.155 8.270 1.00 95.00 182 LYS A CA 1
ATOM 1489 C C . LYS A 1 182 ? -7.438 -10.537 9.615 1.00 95.00 182 LYS A C 1
ATOM 1491 O O . LYS A 1 182 ? -6.326 -10.028 9.719 1.00 95.00 182 LYS A O 1
ATOM 1496 N N . VAL A 1 183 ? -8.288 -10.644 10.637 1.00 96.50 183 VAL A N 1
ATOM 1497 C CA . VAL A 1 183 ? -8.022 -10.053 11.957 1.00 96.50 183 VAL A CA 1
ATOM 1498 C C . VAL A 1 183 ? -6.806 -10.703 12.619 1.00 96.50 183 VAL A C 1
ATOM 1500 O O . VAL A 1 183 ? -5.918 -10.001 13.096 1.00 96.50 183 VAL A O 1
ATOM 1503 N N . LYS A 1 184 ? -6.651 -12.031 12.516 1.00 95.12 184 LYS A N 1
ATOM 1504 C CA . LYS A 1 184 ? -5.458 -12.743 13.019 1.00 95.12 184 LYS A CA 1
ATOM 1505 C C . LYS A 1 184 ? -4.166 -12.269 12.349 1.00 95.12 184 LYS A C 1
ATOM 1507 O O . LYS A 1 184 ? -3.137 -12.104 13.007 1.00 95.12 184 LYS A O 1
ATOM 1512 N N . ARG A 1 185 ? -4.196 -12.056 11.028 1.00 93.00 185 ARG A N 1
ATOM 1513 C CA . ARG A 1 185 ? -3.046 -11.511 10.284 1.00 93.00 185 ARG A CA 1
ATOM 1514 C C . ARG A 1 185 ? -2.781 -10.056 10.652 1.00 93.00 185 ARG A C 1
ATOM 1516 O O . ARG A 1 185 ? -1.622 -9.698 10.845 1.00 93.00 185 ARG A O 1
ATOM 1523 N N . LEU A 1 186 ? -3.837 -9.255 10.773 1.00 95.12 186 LEU A N 1
ATOM 1524 C CA . LEU A 1 186 ? -3.763 -7.851 11.146 1.00 95.12 186 LEU A CA 1
ATOM 1525 C C . LEU A 1 186 ? -3.130 -7.685 12.529 1.00 95.12 186 LEU A C 1
ATOM 1527 O O . LEU A 1 186 ? -2.125 -6.994 12.629 1.00 95.12 186 LEU A O 1
ATOM 1531 N N . ILE A 1 187 ? -3.614 -8.391 13.554 1.00 96.12 187 ILE A N 1
ATOM 1532 C CA . ILE A 1 187 ? -3.053 -8.359 14.915 1.00 96.12 187 ILE A CA 1
ATOM 1533 C C . ILE A 1 187 ? -1.558 -8.691 14.898 1.00 96.12 187 ILE A C 1
ATOM 1535 O O . ILE A 1 187 ? -0.761 -7.974 15.497 1.00 96.12 187 ILE A O 1
ATOM 1539 N N . ARG A 1 188 ? -1.141 -9.722 14.151 1.00 93.88 188 ARG A N 1
ATOM 1540 C CA . ARG A 1 188 ? 0.285 -10.059 14.005 1.00 93.88 188 ARG A CA 1
ATOM 1541 C C . ARG A 1 188 ? 1.088 -8.911 13.389 1.00 93.88 188 ARG A C 1
ATOM 1543 O O . ARG A 1 188 ? 2.182 -8.608 13.859 1.00 93.88 188 ARG A O 1
ATOM 1550 N N . SER A 1 189 ? 0.560 -8.278 12.342 1.00 92.50 189 SER A N 1
ATOM 1551 C CA . SER A 1 189 ? 1.198 -7.123 11.705 1.00 92.50 189 SER A CA 1
ATOM 1552 C C . SER A 1 189 ? 1.246 -5.896 12.618 1.00 92.50 189 SER A C 1
ATOM 1554 O O . SER A 1 189 ? 2.251 -5.190 12.608 1.00 92.50 189 SER A O 1
ATOM 1556 N N . LEU A 1 190 ? 0.204 -5.652 13.417 1.00 95.00 190 LEU A N 1
ATOM 1557 C CA . LEU A 1 190 ? 0.157 -4.556 14.385 1.00 95.00 190 LEU A CA 1
ATOM 1558 C C . LEU A 1 190 ? 1.158 -4.776 15.518 1.00 95.00 190 LEU A C 1
ATOM 1560 O O . LEU A 1 190 ? 1.928 -3.870 15.809 1.00 95.00 190 LEU A O 1
ATOM 1564 N N . ARG A 1 191 ? 1.229 -5.988 16.082 1.00 94.94 191 ARG A N 1
ATOM 1565 C CA . ARG A 1 191 ? 2.229 -6.353 17.099 1.00 94.94 191 ARG A CA 1
ATOM 1566 C C . ARG A 1 191 ? 3.650 -6.105 16.623 1.00 94.94 191 ARG A C 1
ATOM 1568 O O . ARG A 1 191 ? 4.433 -5.481 17.328 1.00 94.94 191 ARG A O 1
ATOM 1575 N N . TRP A 1 192 ? 3.960 -6.518 15.396 1.00 92.69 192 TRP A N 1
ATOM 1576 C CA . TRP A 1 192 ? 5.265 -6.242 14.800 1.00 92.69 192 TRP A CA 1
ATOM 1577 C C . TRP A 1 192 ? 5.522 -4.736 14.623 1.00 92.69 192 TRP A C 1
ATOM 1579 O O . TRP A 1 192 ? 6.625 -4.269 14.884 1.00 92.69 192 TRP A O 1
ATOM 1589 N N . ALA A 1 193 ? 4.517 -3.972 14.183 1.00 92.62 193 ALA A N 1
ATOM 1590 C CA . ALA A 1 193 ? 4.666 -2.545 13.892 1.00 92.62 193 ALA A CA 1
ATOM 1591 C C . ALA A 1 193 ? 4.745 -1.661 15.147 1.00 92.62 193 ALA A C 1
ATOM 1593 O O . ALA A 1 193 ? 5.431 -0.640 15.131 1.00 92.62 193 ALA A O 1
ATOM 1594 N N . ILE A 1 194 ? 4.016 -2.032 16.199 1.00 95.38 194 ILE A N 1
ATOM 1595 C CA . ILE A 1 194 ? 3.896 -1.278 17.451 1.00 95.38 194 ILE A CA 1
ATOM 1596 C C . ILE A 1 194 ? 4.974 -1.716 18.453 1.00 95.38 194 ILE A C 1
ATOM 1598 O O . ILE A 1 194 ? 5.540 -0.876 19.148 1.00 95.38 194 ILE A O 1
ATOM 1602 N N . GLY A 1 195 ? 5.289 -3.013 18.487 1.00 95.12 195 GLY A N 1
ATOM 1603 C CA . GLY A 1 195 ? 6.156 -3.643 19.478 1.00 95.12 195 GLY A CA 1
ATOM 1604 C C . GLY A 1 195 ? 5.371 -4.138 20.695 1.00 95.12 195 GLY A C 1
ATOM 1605 O O . GLY A 1 195 ? 4.542 -3.417 21.249 1.00 95.12 195 GLY A O 1
ATOM 1606 N N . ASP A 1 196 ? 5.654 -5.369 21.131 1.00 94.38 196 ASP A N 1
ATOM 1607 C CA . ASP A 1 196 ? 4.949 -6.009 22.253 1.00 94.38 196 ASP A CA 1
ATOM 1608 C C . ASP A 1 196 ? 5.109 -5.229 23.570 1.00 94.38 196 ASP A C 1
ATOM 1610 O O . ASP A 1 196 ? 4.148 -5.103 24.324 1.00 94.38 196 ASP A O 1
ATOM 1614 N N . GLU A 1 197 ? 6.283 -4.643 23.823 1.00 94.56 197 GLU A N 1
ATOM 1615 C CA . GLU A 1 197 ? 6.535 -3.810 25.010 1.00 94.56 197 GLU A CA 1
ATOM 1616 C C . GLU A 1 197 ? 5.651 -2.558 25.033 1.00 94.56 197 GLU A C 1
ATOM 1618 O O . GLU A 1 197 ? 5.102 -2.188 26.070 1.00 94.56 197 GLU A O 1
ATOM 1623 N N . HIS A 1 198 ? 5.466 -1.918 23.875 1.00 95.62 198 HIS A N 1
ATOM 1624 C CA . HIS A 1 198 ? 4.626 -0.731 23.776 1.00 95.62 198 HIS A CA 1
ATOM 1625 C C . HIS A 1 198 ? 3.144 -1.084 23.921 1.00 95.62 198 HIS A C 1
ATOM 1627 O O . HIS A 1 198 ? 2.406 -0.362 24.582 1.00 95.62 198 HIS A O 1
ATOM 1633 N N . LEU A 1 199 ? 2.714 -2.223 23.371 1.00 94.81 199 LEU A N 1
ATOM 1634 C CA . LEU A 1 199 ? 1.358 -2.741 23.570 1.00 94.81 199 LEU A CA 1
ATOM 1635 C C . LEU A 1 199 ? 1.070 -3.030 25.047 1.00 94.81 199 LEU A C 1
ATOM 1637 O O . LEU A 1 199 ? 0.032 -2.619 25.558 1.00 94.81 199 LEU A O 1
ATOM 1641 N N . GLN A 1 200 ? 2.008 -3.657 25.759 1.00 93.56 200 GLN A N 1
ATOM 1642 C CA . GLN A 1 200 ? 1.882 -3.874 27.203 1.00 93.56 200 GLN A CA 1
ATOM 1643 C C . GLN A 1 200 ? 1.800 -2.551 27.974 1.00 93.56 200 GLN A C 1
ATOM 1645 O O . GLN A 1 200 ? 0.943 -2.406 28.843 1.00 93.56 200 GLN A O 1
ATOM 1650 N N . ALA A 1 201 ? 2.632 -1.566 27.623 1.00 94.44 201 ALA A N 1
ATOM 1651 C CA . ALA A 1 201 ? 2.603 -0.242 28.242 1.00 94.44 201 ALA A CA 1
ATOM 1652 C C . ALA A 1 201 ? 1.281 0.514 28.001 1.00 94.44 201 ALA A C 1
ATOM 1654 O O . ALA A 1 201 ? 0.878 1.316 28.839 1.00 94.44 201 ALA A O 1
ATOM 1655 N N . MET A 1 202 ? 0.593 0.246 26.886 1.00 93.88 202 MET A N 1
ATOM 1656 C CA . MET A 1 202 ? -0.733 0.802 26.583 1.00 93.88 202 MET A CA 1
ATOM 1657 C C . MET A 1 202 ? -1.888 0.055 27.272 1.00 93.88 202 MET A C 1
ATOM 1659 O O . MET A 1 202 ? -3.032 0.477 27.141 1.00 93.88 202 MET A O 1
ATOM 1663 N N . GLY A 1 203 ? -1.612 -1.027 28.011 1.00 93.62 203 GLY A N 1
ATOM 1664 C CA . GLY A 1 203 ? -2.642 -1.828 28.675 1.00 93.62 203 GLY A CA 1
ATOM 1665 C C . GLY A 1 203 ? -3.363 -2.802 27.743 1.00 93.62 203 GLY A C 1
ATOM 1666 O O . GLY A 1 203 ? -4.522 -3.128 27.995 1.00 93.62 203 GLY A O 1
ATOM 1667 N N . ALA A 1 204 ? -2.693 -3.263 26.680 1.00 92.50 204 ALA A N 1
ATOM 1668 C CA . ALA A 1 204 ? -3.302 -4.143 25.694 1.00 92.50 204 ALA A CA 1
ATOM 1669 C C . ALA A 1 204 ? -3.867 -5.430 26.313 1.00 92.50 204 ALA A C 1
ATOM 1671 O O . ALA A 1 204 ? -3.192 -6.114 27.090 1.00 92.50 204 ALA A O 1
ATOM 1672 N N . THR A 1 205 ? -5.094 -5.791 25.930 1.00 92.25 205 THR A N 1
ATOM 1673 C CA . THR A 1 205 ? -5.756 -6.981 26.491 1.00 92.25 205 THR A CA 1
ATOM 1674 C C . THR A 1 205 ? -5.019 -8.275 26.100 1.00 92.25 205 THR A C 1
ATOM 1676 O O . THR A 1 205 ? -4.683 -8.467 24.922 1.00 92.25 205 THR A O 1
ATOM 1679 N N . PRO A 1 206 ? -4.766 -9.206 27.045 1.00 91.62 206 PRO A N 1
ATOM 1680 C CA . PRO A 1 206 ? -4.120 -10.485 26.743 1.00 91.62 206 PRO A CA 1
ATOM 1681 C C . PRO A 1 206 ? -4.858 -11.295 25.670 1.00 91.62 206 PRO A C 1
ATOM 1683 O O . PRO A 1 206 ? -4.227 -11.993 24.874 1.00 91.62 206 PRO A O 1
ATOM 1686 N N . GLU A 1 207 ? -6.186 -11.183 25.619 1.00 93.12 207 GLU A N 1
ATOM 1687 C CA . GLU A 1 207 ? -7.030 -11.851 24.631 1.00 93.12 207 GLU A CA 1
ATOM 1688 C C . GLU A 1 207 ? -6.737 -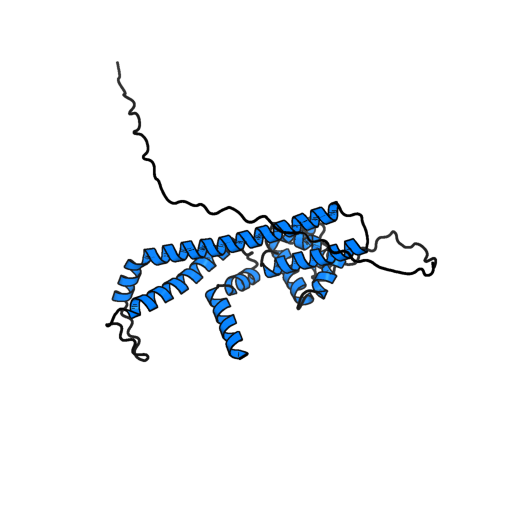11.376 23.206 1.00 93.12 207 GLU A C 1
ATOM 1690 O O . GLU A 1 207 ? -6.488 -12.206 22.325 1.00 93.12 207 GLU A O 1
ATOM 1695 N N . LEU A 1 208 ? -6.692 -10.056 22.983 1.00 91.75 208 LEU A N 1
ATOM 1696 C CA . LEU A 1 208 ? -6.379 -9.508 21.665 1.00 91.75 208 LEU A CA 1
ATOM 1697 C C . LEU A 1 208 ? -4.918 -9.789 21.286 1.00 91.75 208 LEU A C 1
ATOM 1699 O O . LEU A 1 208 ? -4.629 -10.144 20.143 1.00 91.75 208 LEU A O 1
ATOM 1703 N N . MET A 1 209 ? -3.994 -9.743 22.253 1.00 91.38 209 MET A N 1
ATOM 1704 C CA . MET A 1 209 ? -2.586 -10.120 22.055 1.00 91.38 209 MET A CA 1
ATOM 1705 C C . MET A 1 209 ? -2.414 -11.578 21.601 1.00 91.38 209 MET A C 1
ATOM 1707 O O . MET A 1 209 ? -1.517 -11.876 20.800 1.00 91.38 209 MET A O 1
ATOM 1711 N N . ALA A 1 210 ? -3.284 -12.477 22.071 1.00 91.31 210 ALA A N 1
ATOM 1712 C CA . ALA A 1 210 ? -3.353 -13.875 21.645 1.00 91.31 210 ALA A CA 1
ATOM 1713 C C . ALA A 1 210 ? -4.049 -14.068 20.279 1.00 91.31 210 ALA A C 1
ATOM 1715 O O . ALA A 1 210 ? -4.073 -15.181 19.751 1.00 91.31 210 ALA A O 1
ATOM 1716 N N . GLY A 1 211 ? -4.586 -13.001 19.680 1.00 87.19 211 GLY A N 1
ATOM 1717 C CA . GLY A 1 211 ? -5.327 -13.041 18.419 1.00 87.19 211 GLY A CA 1
ATOM 1718 C C . GLY A 1 211 ? -6.792 -13.462 18.565 1.00 87.19 211 GLY A C 1
ATOM 1719 O O . GLY A 1 211 ? -7.422 -13.787 17.556 1.00 87.19 211 GLY A O 1
ATOM 1720 N N . GLY A 1 212 ? -7.310 -13.503 19.796 1.00 87.00 212 GLY A N 1
ATOM 1721 C CA . GLY A 1 212 ? -8.711 -13.784 20.097 1.00 87.00 212 GLY A CA 1
ATOM 1722 C C . GLY A 1 212 ? -9.574 -12.516 20.129 1.00 87.00 212 GLY A C 1
ATOM 1723 O O . GLY A 1 212 ? -9.038 -11.406 20.089 1.00 87.00 212 GLY A O 1
ATOM 1724 N N . PRO A 1 213 ? -10.908 -12.666 20.191 1.00 90.00 213 PRO A N 1
ATOM 1725 C CA . PRO A 1 213 ? -11.805 -11.541 20.417 1.00 90.00 213 PRO A CA 1
ATOM 1726 C C . PRO A 1 213 ? -11.581 -10.958 21.822 1.00 90.00 213 PRO A C 1
ATOM 1728 O O . PRO A 1 213 ? -11.401 -11.728 22.775 1.00 90.00 213 PRO A O 1
ATOM 1731 N N . PRO A 1 214 ? -11.613 -9.626 21.986 1.00 89.00 214 PRO A N 1
ATOM 1732 C CA . PRO A 1 214 ? -11.586 -9.016 23.308 1.00 89.00 214 PRO A CA 1
ATOM 1733 C C . PRO A 1 214 ? -12.858 -9.403 24.075 1.00 89.00 214 PRO A C 1
ATOM 1735 O O . PRO A 1 214 ? -13.948 -9.510 23.503 1.00 89.00 214 PRO A O 1
ATOM 1738 N N . ARG A 1 215 ? -12.734 -9.638 25.385 1.00 87.88 215 ARG A N 1
ATOM 1739 C CA . ARG A 1 215 ? -13.909 -9.933 26.213 1.00 87.88 215 ARG A CA 1
ATOM 1740 C C . ARG A 1 215 ? -14.792 -8.687 26.288 1.00 87.88 215 ARG A C 1
ATOM 1742 O O . ARG A 1 215 ? -14.252 -7.599 26.495 1.00 87.88 215 ARG A O 1
ATOM 1749 N N . PRO A 1 216 ? -16.128 -8.821 26.186 1.00 84.19 216 PRO A N 1
ATOM 1750 C CA . PRO A 1 216 ? -17.012 -7.732 26.570 1.00 84.19 216 PRO A CA 1
ATOM 1751 C C . PRO A 1 216 ? -16.646 -7.325 27.994 1.00 84.19 216 PRO A C 1
ATOM 1753 O O . PRO A 1 216 ? -16.594 -8.174 28.889 1.00 84.19 216 PRO A O 1
ATOM 1756 N N . SER A 1 217 ? -16.319 -6.046 28.189 1.00 71.06 217 SER A N 1
ATOM 1757 C CA . SER A 1 217 ? -16.095 -5.525 29.527 1.00 71.06 217 SER A CA 1
ATOM 1758 C C . SER A 1 217 ? -17.398 -5.733 30.286 1.00 71.06 217 SER A C 1
ATOM 1760 O O . SER A 1 217 ? -18.430 -5.141 29.973 1.00 71.06 217 SER A O 1
ATOM 1762 N N . VAL A 1 218 ? -17.386 -6.665 31.239 1.00 64.12 218 VAL A N 1
ATOM 1763 C CA . VAL A 1 218 ? -18.524 -6.871 32.128 1.00 64.12 218 VAL A CA 1
ATOM 1764 C C . VAL A 1 218 ? -18.577 -5.616 32.979 1.00 64.12 218 VAL A C 1
ATOM 1766 O O . VAL A 1 218 ? -17.856 -5.504 33.966 1.00 64.12 218 VAL A O 1
ATOM 1769 N N . SER A 1 219 ? -19.348 -4.623 32.536 1.00 51.72 219 SER A N 1
ATOM 1770 C CA . SER A 1 219 ? -19.580 -3.423 33.322 1.00 51.72 219 SER A CA 1
ATOM 1771 C C . SER A 1 219 ? -20.214 -3.883 34.637 1.00 51.72 219 SER A C 1
ATOM 1773 O O . SER A 1 219 ? -21.307 -4.457 34.602 1.00 51.72 219 SER A O 1
ATOM 1775 N N . PRO A 1 220 ? -19.572 -3.671 35.799 1.00 48.12 220 PRO A N 1
ATOM 1776 C CA . PRO A 1 220 ? -20.086 -4.149 37.083 1.00 48.12 220 PRO A CA 1
ATOM 1777 C C . PRO A 1 220 ? -21.398 -3.462 37.520 1.00 48.12 220 PRO A C 1
ATOM 1779 O O . PRO A 1 220 ? -21.876 -3.701 38.623 1.00 48.12 220 PRO A O 1
ATOM 1782 N N . ALA A 1 221 ? -22.009 -2.629 36.670 1.00 48.38 221 ALA A N 1
ATOM 1783 C CA . ALA A 1 221 ? -23.141 -1.765 36.994 1.00 48.38 221 ALA A CA 1
ATOM 1784 C C . ALA A 1 221 ? -24.508 -2.206 36.422 1.00 48.38 221 ALA A C 1
ATOM 1786 O O . ALA A 1 221 ? -25.419 -1.389 36.354 1.00 48.38 221 ALA A O 1
ATOM 1787 N N . SER A 1 222 ? -24.702 -3.470 36.023 1.00 45.12 222 SER A N 1
ATOM 1788 C CA . SER A 1 222 ? -26.017 -3.944 35.533 1.00 45.12 222 SER A CA 1
ATOM 1789 C C . SER A 1 222 ? -26.478 -5.291 36.102 1.00 45.12 222 SER A C 1
ATOM 1791 O O . SER A 1 222 ? -27.205 -6.039 35.458 1.00 45.12 222 SER A O 1
ATOM 1793 N N . VAL A 1 223 ? -26.176 -5.564 37.377 1.00 45.50 223 VAL A N 1
ATOM 1794 C CA . VAL A 1 223 ? -27.093 -6.367 38.209 1.00 45.50 223 VAL A CA 1
ATOM 1795 C C . VAL A 1 223 ? -28.171 -5.412 38.727 1.00 45.50 223 VAL A C 1
ATOM 1797 O O . VAL A 1 223 ? -28.157 -4.986 39.875 1.00 45.50 223 VAL A O 1
ATOM 1800 N N . SER A 1 224 ? -29.061 -4.977 37.839 1.00 44.31 224 SER A N 1
ATOM 1801 C CA . SER A 1 224 ? -30.290 -4.277 38.213 1.00 44.31 224 SER A CA 1
ATOM 1802 C C . SER A 1 224 ? -31.463 -5.096 37.704 1.00 44.31 224 SER A C 1
ATOM 1804 O O . SER A 1 224 ? -31.611 -5.351 36.514 1.00 44.31 224 SER A O 1
ATOM 1806 N N . THR A 1 225 ? -32.229 -5.572 38.675 1.00 45.00 225 THR A N 1
ATOM 1807 C CA . THR A 1 225 ? -33.460 -6.350 38.616 1.00 45.00 225 THR A CA 1
ATOM 1808 C C . THR A 1 225 ? -34.314 -6.058 37.382 1.00 45.00 225 THR A C 1
ATOM 1810 O O . THR A 1 225 ? -34.857 -4.965 37.230 1.00 45.00 225 THR A O 1
ATOM 1813 N N . VAL A 1 226 ? -34.474 -7.072 36.528 1.00 39.31 226 VAL A N 1
ATOM 1814 C CA . VAL A 1 226 ? -35.438 -7.088 35.424 1.00 39.31 226 VAL A CA 1
ATOM 1815 C C . VAL A 1 226 ? -36.838 -6.884 36.002 1.00 39.31 226 VAL A C 1
ATOM 1817 O O . VAL A 1 226 ? -37.407 -7.785 36.615 1.00 39.31 226 VAL A O 1
ATOM 1820 N N . THR A 1 227 ? -37.398 -5.692 35.812 1.00 42.03 227 THR A N 1
ATOM 1821 C CA . THR A 1 227 ? -38.841 -5.459 35.892 1.00 42.03 227 THR A CA 1
ATOM 1822 C C . THR A 1 227 ? -39.346 -5.264 34.472 1.00 42.03 227 THR A C 1
ATOM 1824 O O . THR A 1 227 ? -38.965 -4.340 33.761 1.00 42.03 227 THR A O 1
ATOM 1827 N N . THR A 1 228 ? -40.170 -6.215 34.048 1.00 45.56 228 THR A N 1
ATOM 1828 C CA . THR A 1 228 ? -40.914 -6.239 32.790 1.00 45.56 228 THR A CA 1
ATOM 1829 C C . THR A 1 228 ? -41.739 -4.967 32.612 1.00 45.56 228 THR A C 1
ATOM 1831 O O . THR A 1 228 ? -42.654 -4.724 33.400 1.00 45.56 228 THR A O 1
ATOM 1834 N N . VAL A 1 229 ? -41.483 -4.209 31.545 1.00 40.47 229 VAL A N 1
ATOM 1835 C CA . VAL A 1 229 ? -42.422 -3.209 31.021 1.00 40.47 229 VAL A CA 1
ATOM 1836 C C . VAL A 1 229 ? -42.673 -3.489 29.542 1.00 40.47 229 VAL A C 1
ATOM 1838 O O . VAL A 1 229 ? -41.798 -3.921 28.799 1.00 40.47 229 VAL A O 1
ATOM 1841 N N . LYS A 1 230 ? -43.946 -3.326 29.203 1.00 39.69 230 LYS A N 1
ATOM 1842 C CA . LYS A 1 230 ? -44.732 -3.925 28.133 1.00 39.69 230 LYS A CA 1
ATOM 1843 C C . LYS A 1 230 ? -45.001 -2.876 27.045 1.00 39.69 230 LYS A C 1
ATOM 1845 O O . LYS A 1 230 ? -45.361 -1.759 27.392 1.00 39.69 230 LYS A O 1
ATOM 1850 N N . ASP A 1 231 ? -44.829 -3.286 25.789 1.00 45.41 231 ASP A N 1
ATOM 1851 C CA . ASP A 1 231 ? -45.421 -2.829 24.516 1.00 45.41 231 ASP A CA 1
ATOM 1852 C C . ASP A 1 231 ? -45.772 -1.339 24.281 1.00 45.41 231 ASP A C 1
ATOM 1854 O O . ASP A 1 231 ? -46.612 -0.755 24.962 1.00 45.41 231 ASP A O 1
ATOM 1858 N N . GLY A 1 232 ? -45.276 -0.782 23.164 1.00 34.88 232 GLY A N 1
ATOM 1859 C CA . GLY A 1 232 ? -45.831 0.421 22.522 1.00 34.88 232 GLY A CA 1
ATOM 1860 C C . GLY A 1 232 ? -45.166 0.758 21.171 1.00 34.88 232 GLY A C 1
ATOM 1861 O O . GLY A 1 232 ? -43.956 0.591 21.065 1.00 34.88 232 GLY A O 1
ATOM 1862 N N . PRO A 1 233 ? -45.916 1.171 20.124 1.00 44.16 233 PRO A N 1
ATOM 1863 C CA . PRO A 1 233 ? -45.598 0.856 18.728 1.00 44.16 233 PRO A CA 1
ATOM 1864 C C . PRO A 1 233 ? -44.738 1.889 17.984 1.00 44.16 233 PRO A C 1
ATOM 1866 O O . PRO A 1 233 ? -44.765 3.088 18.253 1.00 44.16 233 PRO A O 1
ATOM 1869 N N . ALA A 1 234 ? -44.038 1.381 16.968 1.00 42.09 234 ALA A N 1
ATOM 1870 C CA . ALA A 1 234 ? -43.239 2.122 16.005 1.00 42.09 234 ALA A CA 1
ATOM 1871 C C . ALA A 1 234 ? -44.080 2.671 14.844 1.00 42.09 234 ALA A C 1
ATOM 1873 O O . ALA A 1 234 ? -44.809 1.905 14.218 1.00 42.09 234 ALA A O 1
ATOM 1874 N N . THR A 1 235 ? -43.859 3.936 14.467 1.00 36.09 235 THR A N 1
ATOM 1875 C CA . THR A 1 235 ? -44.061 4.411 13.086 1.00 36.09 235 THR A CA 1
ATOM 1876 C C . THR A 1 235 ? -43.195 5.631 12.736 1.00 36.09 235 THR A C 1
ATOM 1878 O O . THR A 1 235 ? -43.373 6.697 13.312 1.00 36.09 235 THR A O 1
ATOM 1881 N N . SER A 1 236 ? -42.401 5.450 11.670 1.00 33.44 236 SER A N 1
ATOM 1882 C CA . SER A 1 236 ? -42.319 6.290 10.454 1.00 33.44 236 SER A CA 1
ATOM 1883 C C . SER A 1 236 ? -41.473 7.582 10.383 1.00 33.44 236 SER A C 1
ATOM 1885 O O . SER A 1 236 ? -41.654 8.511 11.159 1.00 33.44 236 SER A O 1
ATOM 1887 N N . ALA A 1 237 ? -40.748 7.650 9.247 1.00 32.44 237 ALA A N 1
ATOM 1888 C CA . ALA A 1 237 ? -40.129 8.776 8.516 1.00 32.44 237 ALA A CA 1
ATOM 1889 C C . ALA A 1 237 ? -38.635 8.995 8.829 1.00 32.44 237 ALA A C 1
ATOM 1891 O O . ALA A 1 237 ? -38.282 9.436 9.911 1.00 32.44 237 ALA A O 1
ATOM 1892 N N . MET A 1 238 ? -37.659 8.593 8.001 1.00 33.25 238 MET A N 1
ATOM 1893 C CA . MET A 1 238 ? -37.451 8.772 6.551 1.00 33.25 238 MET A CA 1
ATOM 1894 C C . MET A 1 238 ? -37.357 10.247 6.145 1.00 33.25 238 MET A C 1
ATOM 1896 O O . MET A 1 238 ? -38.333 10.821 5.683 1.00 33.25 238 MET A O 1
ATOM 1900 N N . ASP A 1 239 ? -36.154 10.815 6.259 1.00 29.97 239 ASP A N 1
ATOM 1901 C CA . ASP A 1 239 ? -35.686 11.862 5.350 1.00 29.97 239 ASP A CA 1
ATOM 1902 C C . ASP A 1 239 ? -34.150 11.802 5.225 1.00 29.97 239 ASP A C 1
ATOM 1904 O O . ASP A 1 239 ? -33.425 11.818 6.221 1.00 29.97 239 ASP A O 1
ATOM 1908 N N . ARG A 1 240 ? -33.651 11.630 3.995 1.00 36.84 240 ARG A N 1
ATOM 1909 C CA . ARG A 1 240 ? -32.220 11.565 3.651 1.00 36.84 240 ARG A CA 1
ATOM 1910 C C . ARG A 1 240 ? -31.892 12.809 2.833 1.00 36.84 240 ARG A C 1
ATOM 1912 O O . ARG A 1 240 ? -32.130 12.836 1.630 1.00 36.84 240 ARG A O 1
ATOM 1919 N N . GLY A 1 241 ? -31.316 13.810 3.492 1.00 30.03 241 GLY A N 1
ATOM 1920 C CA . GLY A 1 241 ? -30.775 15.016 2.870 1.00 30.03 241 GLY A CA 1
ATOM 1921 C C . GLY A 1 241 ? -29.262 14.916 2.668 1.00 30.03 241 GLY A C 1
ATOM 1922 O O . GLY A 1 241 ? -28.505 14.732 3.613 1.00 30.03 241 GLY A O 1
ATOM 1923 N N . HIS A 1 242 ? -28.856 15.018 1.410 1.00 30.81 242 HIS A N 1
ATOM 1924 C CA . HIS A 1 242 ? -27.509 14.964 0.849 1.00 30.81 242 HIS A CA 1
ATOM 1925 C C . HIS A 1 242 ? -26.434 15.814 1.561 1.00 30.81 242 HIS A C 1
ATOM 1927 O O . HIS A 1 242 ? -26.620 17.009 1.778 1.00 30.81 242 HIS A O 1
ATOM 1933 N N . VAL A 1 243 ? -25.247 15.231 1.771 1.00 31.23 243 VAL A N 1
ATOM 1934 C CA . VAL A 1 243 ? -23.981 15.959 1.967 1.00 31.23 243 VAL A CA 1
ATOM 1935 C C . VAL A 1 243 ? -22.953 15.430 0.970 1.00 31.23 243 VAL A C 1
ATOM 1937 O O . VAL A 1 243 ? -22.821 14.219 0.810 1.00 31.23 243 VAL A O 1
ATOM 1940 N N . ALA A 1 244 ? -22.228 16.374 0.360 1.00 28.45 244 ALA A N 1
ATOM 1941 C CA . ALA A 1 244 ? -20.881 16.285 -0.217 1.00 28.45 244 ALA A CA 1
ATOM 1942 C C . ALA A 1 244 ? -20.806 16.667 -1.701 1.00 28.45 244 ALA A C 1
ATOM 1944 O O . ALA A 1 244 ? -20.944 15.835 -2.593 1.00 28.45 244 ALA A O 1
ATOM 1945 N N . LEU A 1 245 ? -20.444 17.927 -1.954 1.00 28.42 245 LEU A N 1
ATOM 1946 C CA . LEU A 1 245 ? -19.574 18.255 -3.078 1.00 28.42 245 LEU A CA 1
ATOM 1947 C C . LEU A 1 245 ? -18.818 19.557 -2.789 1.00 28.42 245 LEU A C 1
ATOM 1949 O O . LEU A 1 245 ? -19.446 20.603 -2.678 1.00 28.42 245 LEU A O 1
ATOM 1953 N N . ALA A 1 246 ? -17.490 19.454 -2.668 1.00 27.91 246 ALA A N 1
ATOM 1954 C CA . ALA A 1 246 ? -16.473 20.415 -3.125 1.00 27.91 246 ALA A CA 1
ATOM 1955 C C . ALA A 1 246 ? -15.270 20.478 -2.169 1.00 27.91 246 ALA A C 1
ATOM 1957 O O . ALA A 1 246 ? -15.283 21.209 -1.186 1.00 27.91 246 ALA A O 1
ATOM 1958 N N . ALA A 1 247 ? -14.196 19.768 -2.518 1.00 27.47 247 ALA A N 1
ATOM 1959 C CA . ALA A 1 247 ? -12.827 20.212 -2.254 1.00 27.47 247 ALA A CA 1
ATOM 1960 C C . ALA A 1 247 ? -11.860 19.436 -3.164 1.00 27.47 247 ALA A C 1
ATOM 1962 O O . ALA A 1 247 ? -11.209 18.481 -2.750 1.00 27.47 247 ALA A O 1
ATOM 1963 N N . PHE A 1 248 ? -11.800 19.833 -4.437 1.00 30.58 248 PHE A N 1
ATOM 1964 C CA . PHE A 1 248 ? -10.751 19.414 -5.366 1.00 30.58 248 PHE A CA 1
ATOM 1965 C C . PHE A 1 248 ? -10.281 20.639 -6.156 1.00 30.58 248 PHE A C 1
ATOM 1967 O O . PHE A 1 248 ? -10.932 21.045 -7.111 1.00 30.58 248 PHE A O 1
ATOM 1974 N N . ALA A 1 249 ? -9.197 21.257 -5.684 1.00 31.28 249 ALA A N 1
ATOM 1975 C CA . ALA A 1 249 ? -8.278 22.185 -6.364 1.00 31.28 249 ALA A CA 1
ATOM 1976 C C . ALA A 1 249 ? -7.450 22.859 -5.248 1.00 31.28 249 ALA A C 1
ATOM 1978 O O . ALA A 1 249 ? -8.013 23.273 -4.248 1.00 31.28 249 ALA A O 1
ATOM 1979 N N . ALA A 1 250 ? -6.134 23.014 -5.286 1.00 28.19 250 ALA A N 1
ATOM 1980 C CA . ALA A 1 250 ? -5.165 22.835 -6.345 1.00 28.19 250 ALA A CA 1
ATOM 1981 C C . ALA A 1 250 ? -3.801 22.575 -5.691 1.00 28.19 250 ALA A C 1
ATOM 1983 O O . ALA A 1 250 ? -3.424 23.232 -4.723 1.00 28.19 250 ALA A O 1
ATOM 1984 N N . GLY A 1 251 ? -3.049 21.631 -6.240 1.00 29.28 251 GLY A N 1
ATOM 1985 C CA . GLY A 1 251 ? -1.706 21.325 -5.770 1.00 29.28 251 GLY A CA 1
ATOM 1986 C C . GLY A 1 251 ? -0.941 20.551 -6.821 1.00 29.28 251 GLY A C 1
ATOM 1987 O O . GLY A 1 251 ? -0.632 19.395 -6.588 1.00 29.28 251 GLY A O 1
ATOM 1988 N N . CYS A 1 252 ? -0.714 21.169 -7.984 1.00 31.75 252 CYS A N 1
ATOM 1989 C CA . CYS A 1 252 ? 0.306 20.794 -8.971 1.00 31.75 252 CYS A CA 1
ATOM 1990 C C . CYS A 1 252 ? 0.470 21.937 -9.992 1.00 31.75 252 CYS A C 1
ATOM 1992 O O . CYS A 1 252 ? 0.066 21.827 -11.145 1.00 31.75 252 CYS A O 1
ATOM 1994 N N . ILE A 1 253 ? 1.073 23.048 -9.565 1.00 34.81 253 ILE A N 1
ATOM 1995 C CA . ILE A 1 253 ? 1.885 23.878 -10.462 1.00 34.81 253 ILE A CA 1
ATOM 1996 C C . ILE A 1 253 ? 3.318 23.722 -9.958 1.00 34.81 253 ILE A C 1
ATOM 1998 O O . ILE A 1 253 ? 3.746 24.424 -9.048 1.00 34.81 253 ILE A O 1
ATOM 2002 N N . ILE A 1 254 ? 4.045 22.755 -10.514 1.00 38.00 254 ILE A N 1
ATOM 2003 C CA . ILE A 1 254 ? 5.506 22.813 -10.550 1.00 38.00 254 ILE A CA 1
ATOM 2004 C C . ILE A 1 254 ? 5.836 23.267 -11.966 1.00 38.00 254 ILE A C 1
ATOM 2006 O O . ILE A 1 254 ? 5.910 22.469 -12.897 1.00 38.00 254 ILE A O 1
ATOM 2010 N N . GLY A 1 255 ? 5.930 24.586 -12.121 1.00 31.47 255 GLY A N 1
ATOM 2011 C CA . GLY A 1 255 ? 6.515 25.209 -13.295 1.00 31.47 255 GLY A CA 1
ATOM 2012 C C . GLY A 1 255 ? 8.027 25.017 -13.258 1.00 31.47 255 GLY A C 1
ATOM 2013 O O . GLY A 1 255 ? 8.690 25.396 -12.294 1.00 31.47 255 GLY A O 1
ATOM 2014 N N . ALA A 1 256 ? 8.553 24.410 -14.314 1.00 40.25 256 ALA A N 1
ATOM 2015 C CA . ALA A 1 256 ? 9.947 24.536 -14.698 1.00 40.25 256 ALA A CA 1
ATOM 2016 C C . ALA A 1 256 ? 10.219 25.962 -15.232 1.00 40.25 256 ALA A C 1
ATOM 2018 O O . ALA A 1 256 ? 9.378 26.524 -15.930 1.00 40.25 256 ALA A O 1
ATOM 2019 N N . GLY A 1 257 ? 11.412 26.502 -14.947 1.00 34.19 257 GLY A N 1
ATOM 2020 C CA . GLY A 1 257 ? 11.930 27.790 -15.448 1.00 34.19 257 GLY A CA 1
ATOM 2021 C C . GLY A 1 257 ? 11.716 28.928 -14.443 1.00 34.19 257 GLY A C 1
ATOM 2022 O O . GLY A 1 257 ? 10.593 29.197 -14.052 1.00 34.19 257 GLY A O 1
ATOM 2023 N N . VAL A 1 258 ? 12.719 29.645 -13.934 1.00 34.41 258 VAL A N 1
ATOM 2024 C CA . VAL A 1 258 ? 13.905 30.213 -14.588 1.00 34.41 258 VAL A CA 1
ATOM 2025 C C . VAL A 1 258 ? 15.022 30.351 -13.542 1.00 34.41 258 VAL A C 1
ATOM 2027 O O . VAL A 1 258 ? 14.793 30.849 -12.443 1.00 34.41 258 VAL A O 1
ATOM 2030 N N . ALA A 1 259 ? 16.239 29.922 -13.882 1.00 39.25 259 ALA A N 1
ATOM 2031 C CA . ALA A 1 259 ? 17.435 30.230 -13.105 1.00 39.25 259 ALA A CA 1
ATOM 2032 C C . ALA A 1 259 ? 17.788 31.718 -13.280 1.00 39.25 259 ALA A C 1
ATOM 2034 O O . ALA A 1 259 ? 18.181 32.137 -14.368 1.00 39.25 259 ALA A O 1
ATOM 2035 N N . SER A 1 260 ? 17.655 32.514 -12.219 1.00 43.47 260 SER A N 1
ATOM 2036 C CA . SER A 1 260 ? 18.201 33.875 -12.179 1.00 43.47 260 SER A CA 1
ATOM 2037 C C . SER A 1 260 ? 19.706 33.830 -11.875 1.00 43.47 260 SER A C 1
ATOM 2039 O O . SER A 1 260 ? 20.122 33.071 -10.996 1.00 43.47 260 SER A O 1
ATOM 2041 N N . PRO A 1 261 ? 20.542 34.627 -12.564 1.00 48.97 261 PRO A N 1
ATOM 2042 C CA . PRO A 1 261 ? 21.977 34.668 -12.313 1.00 48.97 261 PRO A CA 1
ATOM 2043 C C . PRO A 1 261 ? 22.279 35.324 -10.959 1.00 48.97 261 PRO A C 1
ATOM 2045 O O . PRO A 1 261 ? 21.707 36.353 -10.601 1.00 48.97 261 PRO A O 1
ATOM 2048 N N . LEU A 1 262 ? 23.202 34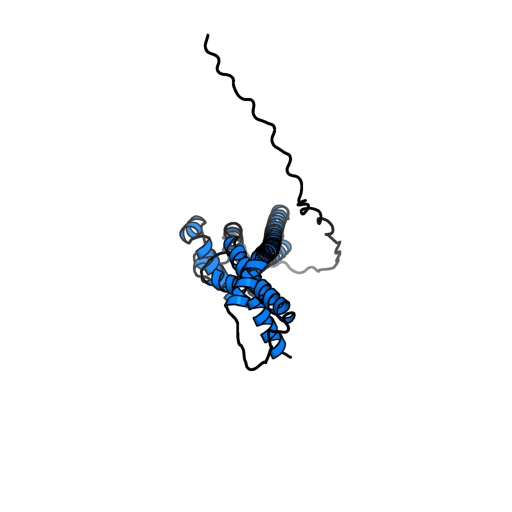.719 -10.209 1.00 59.81 262 LEU A N 1
ATOM 2049 C CA . LEU A 1 262 ? 23.739 35.267 -8.963 1.00 59.81 262 LEU A CA 1
ATOM 2050 C C . LEU A 1 262 ? 24.492 36.588 -9.229 1.00 59.81 262 LEU A C 1
ATOM 2052 O O . LEU A 1 262 ? 25.216 36.686 -10.223 1.00 59.81 262 LEU A O 1
ATOM 2056 N N . PRO A 1 263 ? 24.379 37.596 -8.344 1.00 55.56 263 PRO A N 1
ATOM 2057 C CA . PRO A 1 263 ? 25.115 38.848 -8.480 1.00 55.56 263 PRO A CA 1
ATOM 2058 C C . PRO A 1 263 ? 26.627 38.646 -8.252 1.00 55.56 263 PRO A C 1
ATOM 2060 O O . PRO A 1 263 ? 27.026 37.800 -7.446 1.00 55.56 263 PRO A O 1
ATOM 2063 N N . PRO A 1 264 ? 27.494 39.433 -8.917 1.00 56.91 264 PRO A N 1
ATOM 2064 C CA . PRO A 1 264 ? 28.938 39.329 -8.752 1.00 56.91 264 PRO A CA 1
ATOM 2065 C C . PRO A 1 264 ? 29.372 39.766 -7.347 1.00 56.91 264 PRO A C 1
ATOM 2067 O O . PRO A 1 264 ? 29.059 40.861 -6.877 1.00 56.91 264 PRO A O 1
ATOM 2070 N N . GLY A 1 265 ? 30.128 38.891 -6.684 1.00 57.06 265 GLY A N 1
ATOM 2071 C CA . GLY A 1 265 ? 30.696 39.124 -5.363 1.00 57.06 265 GLY A CA 1
ATOM 2072 C C . GLY A 1 265 ? 31.653 40.319 -5.328 1.00 57.06 265 GLY A C 1
ATOM 2073 O O . GLY A 1 265 ? 32.591 40.426 -6.121 1.00 57.06 265 GLY A O 1
ATOM 2074 N N . ARG A 1 266 ? 31.434 41.204 -4.349 1.00 54.28 266 ARG A N 1
ATOM 2075 C CA . ARG A 1 266 ? 32.365 42.264 -3.937 1.00 54.28 266 ARG A CA 1
ATOM 2076 C C . ARG A 1 266 ? 33.699 41.642 -3.507 1.00 54.28 266 ARG A C 1
ATOM 2078 O O . ARG A 1 266 ? 33.772 40.980 -2.476 1.00 54.28 266 ARG A O 1
ATOM 2085 N N . ARG A 1 267 ? 34.769 41.911 -4.260 1.00 52.09 267 ARG A N 1
ATOM 2086 C CA . ARG A 1 267 ? 36.155 41.714 -3.807 1.00 52.09 267 ARG A CA 1
ATOM 2087 C C . ARG A 1 267 ? 36.478 42.743 -2.721 1.00 52.09 267 ARG A C 1
ATOM 2089 O O . ARG A 1 267 ? 36.442 43.943 -2.986 1.00 52.09 267 ARG A O 1
ATOM 2096 N N . SER A 1 268 ? 36.826 42.283 -1.521 1.00 57.00 268 SER A N 1
ATOM 2097 C CA . SER A 1 268 ? 37.442 43.123 -0.492 1.00 57.00 268 SER A CA 1
ATOM 2098 C C . SER A 1 268 ? 38.852 43.520 -0.940 1.00 57.00 268 SER A C 1
ATOM 2100 O O . SER A 1 268 ? 39.710 42.654 -1.127 1.00 57.00 268 SER A O 1
ATOM 2102 N N . ARG A 1 269 ? 39.106 44.821 -1.108 1.00 56.06 269 ARG A N 1
ATOM 2103 C CA . ARG A 1 269 ? 40.469 45.360 -1.180 1.00 56.06 269 ARG A CA 1
ATOM 2104 C C . ARG A 1 269 ? 41.114 45.250 0.203 1.00 56.06 269 ARG A C 1
ATOM 2106 O O . ARG A 1 269 ? 40.635 45.875 1.142 1.00 56.06 269 ARG A O 1
ATOM 2113 N N . ARG A 1 270 ? 42.210 44.494 0.293 1.00 55.69 270 ARG A N 1
ATOM 2114 C CA . ARG A 1 270 ? 43.317 44.806 1.206 1.00 55.69 270 ARG A CA 1
ATOM 2115 C C . ARG A 1 270 ? 44.049 46.017 0.634 1.00 55.69 270 ARG A C 1
ATOM 2117 O O . ARG A 1 270 ? 44.415 45.993 -0.540 1.00 55.69 270 ARG A O 1
ATOM 2124 N N . ALA A 1 271 ? 44.261 47.029 1.456 1.00 58.06 271 ALA A N 1
ATOM 2125 C CA . ALA A 1 271 ? 45.368 47.958 1.315 1.00 58.06 271 ALA A CA 1
ATOM 2126 C C . ALA A 1 271 ? 45.925 48.159 2.725 1.00 58.06 271 ALA A C 1
ATOM 2128 O O . ALA A 1 271 ? 45.178 48.528 3.631 1.00 58.06 271 ALA A O 1
ATOM 2129 N N . ASP A 1 272 ? 47.194 47.804 2.886 1.00 62.38 272 ASP A N 1
ATOM 2130 C CA . ASP A 1 272 ? 48.028 48.220 4.004 1.00 62.38 272 ASP A CA 1
ATOM 2131 C C . ASP A 1 272 ? 48.508 49.661 3.736 1.00 62.38 272 ASP A C 1
ATOM 2133 O O . ASP A 1 272 ? 48.773 49.992 2.574 1.00 62.38 272 ASP A O 1
ATOM 2137 N N . LEU A 1 273 ? 48.668 50.429 4.827 1.00 52.38 273 LEU A N 1
ATOM 2138 C CA . LEU A 1 273 ? 49.102 51.839 4.971 1.00 52.38 273 LEU A CA 1
ATOM 2139 C C . LEU A 1 273 ? 48.020 52.921 4.814 1.00 52.38 273 LEU A C 1
ATOM 2141 O O . LEU A 1 273 ? 47.500 53.131 3.697 1.00 52.38 273 LEU A O 1
#

Foldseek 3Di:
DVVVVVVVVVVCCQLQVVVLLVVCLVVLNFCDLVVLLVSLLRNLVVVVVVVLVVVCVPDPVPPPPVPDPDDPPVVVVVVCVVCVVVSVVSSVVSSVVSVVVLVVLVCVLVVLVVVLVVCVVPDDDDPVVVLVSLLSLLVSLVSCVVSSNCLPPVNLVVNQVSQLALSSLVSNLVPDDNSLVSLLSSLVSSCSSCPPVNCVVVVNDVQVNVSHRHDDPPPVPPPDDDDDDDDDDDDDDDDDDDDDDDDDDDDDDPDDDDDDDDDDDDDDDDDDD